Protein 7E4N (pdb70)

B-factor: mean 39.1, std 12.49, range [16.95, 118.14]

Secondary structure (DSSP, 8-state):
-TTS-S--HHHHHHHHHHHHHHHHHHHHHHHHHHHHHHH-GGGS-TTT-SHHHHHHHHHHHHHHSTTS-TTTTHHHHHHHHHHHHHHHIIIII--SHHHHHHHHHHHHHHHTTPPPPTT-HHHHHHHHHHHHHHHH-SSS--HHHHHHHHHHHHHHHHHHHHHHTSSSPPPHHHHHHTGGGG-HHHHHHHHHHHH--HHHHHTHHHHHHHHHHHHHHHHHHHHHHHHHHHHHHT---GGGTS-HHHHHHHHHHHHHHHHHHHHHHTTT-HHHHHHHHHHHHHHHHHHH--

Sequence (290 aa):
NAMVPTHHAGNGFAVASEQGRICALAARGQRDLRQCVRAYPSLFPNPPVDDTMLSALALSTAFIAPWCSAEQLRVANRASLWVTAEDWQVDRVATSDDAVRSIVSACQAVADGAAPDVDCALGQLLAEIRDELATGAGFTEWQPVWREEVRRMLTADIREWEWRHSARPPSFAEYLDNADNYGASFVNVSHWIVTGDAQTRSHLPELIAASREVQRILRLSNDLASYERDIRSGDLNALLLVDREEVSRQLRDRIRACQDHLHALEVTCPREALYLAREAGFTTGFYHGA

Nearest PDB structures (foldseek):
  7e4n-assembly1_A-2  TM=1.003E+00  e=3.505E-39  Salinispora
  7e4m-assembly1_A-2  TM=8.838E-01  e=1.960E-11  Streptomyces sp.
  8b4m-assembly1_B  TM=7.920E-01  e=2.513E-05  Streptomyces clavuligerus
  1hm4-assembly2_B  TM=8.038E-01  e=2.240E-04  Streptomyces exfoliatus
  6thu-assembly1_B  TM=7.160E-01  e=5.101E-03  Streptomyces sp. CWA1

Solvent-accessible surface area: 14341 Å² total; per-residue (Å²): 168,111,188,90,84,121,162,110,90,58,104,36,160,58,68,57,63,74,91,41,107,4,61,50,2,4,64,124,2,14,138,10,0,103,70,6,26,161,65,24,89,83,6,10,37,112,130,44,18,63,74,101,51,6,38,32,28,1,54,21,12,1,30,12,0,11,99,8,49,4,117,91,2,62,8,2,2,14,0,15,0,0,10,55,1,0,51,59,34,4,69,154,80,11,122,44,67,115,36,2,102,73,34,23,71,31,1,39,43,4,1,74,43,47,86,34,99,128,137,36,24,8,1,55,0,0,8,70,1,31,72,58,0,58,126,32,32,38,14,90,112,12,59,84,35,0,77,60,3,0,105,70,2,1,35,5,8,19,128,18,38,67,51,67,118,56,109,196,93,10,58,24,65,92,6,4,111,10,4,13,11,45,2,8,1,2,17,0,0,0,6,4,0,31,32,7,57,59,133,3,76,84,55,5,101,77,0,15,53,0,0,56,34,0,3,67,0,4,21,0,6,33,2,34,55,12,64,119,146,21,89,165,68,58,30,20,0,0,23,94,38,40,90,118,117,49,0,35,89,31,26,128,68,70,55,150,54,1,76,105,52,5,130,63,3,74,126,75,2,85,90,8,2,83,11,0,24,79,8,9,42,54,14,22,46,115,67,141,63,129

Structure (mmCIF, N/CA/C/O backbone):
data_7E4N
#
_entry.id   7E4N
#
_cell.length_a   89.017
_cell.length_b   89.017
_cell.length_c   68.674
_cell.angle_alpha   90.000
_cell.angle_beta   90.000
_cell.angle_gamma   90.000
#
_symmetry.space_group_name_H-M   'P 42 21 2'
#
loop_
_entity.id
_entity.type
_entity.pdbx_description
1 polymer Sat1646
2 non-polymer 'MAGNESIUM ION'
3 water water
#
loop_
_atom_site.group_PDB
_atom_site.id
_atom_site.type_symbol
_atom_site.label_atom_id
_atom_site.label_alt_id
_atom_site.label_comp_id
_atom_site.label_asym_id
_atom_site.label_entity_id
_atom_site.label_seq_id
_atom_site.pdbx_PDB_ins_code
_atom_site.Cartn_x
_atom_site.Cartn_y
_atom_site.Cartn_z
_atom_site.occupancy
_atom_site.B_iso_or_equiv
_atom_site.auth_seq_id
_atom_site.auth_comp_id
_atom_site.auth_asym_id
_atom_site.auth_atom_id
_atom_site.pdbx_PDB_model_num
ATOM 1 N N . ASN A 1 2 ? 15.053 -35.012 20.541 1.00 59.95 2 ASN A N 1
ATOM 2 C CA . ASN A 1 2 ? 15.038 -36.034 19.563 1.00 58.61 2 ASN A CA 1
ATOM 3 C C . ASN A 1 2 ? 14.750 -37.439 20.078 1.00 61.98 2 ASN A C 1
ATOM 4 O O . ASN A 1 2 ? 14.283 -38.247 19.316 1.00 64.31 2 ASN A O 1
ATOM 9 N N . ALA A 1 3 ? 14.949 -37.734 21.360 1.00 54.48 3 ALA A N 1
ATOM 10 C CA . ALA A 1 3 ? 14.648 -39.081 21.857 1.00 51.00 3 ALA A CA 1
ATOM 11 C C . ALA A 1 3 ? 13.145 -39.447 21.924 1.00 53.08 3 ALA A C 1
ATOM 12 O O . ALA A 1 3 ? 12.791 -40.600 21.996 1.00 51.25 3 ALA A O 1
ATOM 14 N N . MET A 1 4 ? 12.267 -38.452 21.871 1.00 48.92 4 MET A N 1
ATOM 15 C CA . MET A 1 4 ? 10.829 -38.649 21.848 1.00 52.81 4 MET A CA 1
ATOM 16 C C . MET A 1 4 ? 10.397 -39.093 20.431 1.00 54.40 4 MET A C 1
ATOM 17 O O . MET A 1 4 ? 9.353 -39.679 20.265 1.00 47.06 4 MET A O 1
ATOM 22 N N . VAL A 1 5 ? 11.213 -38.788 19.430 1.00 51.06 5 VAL A N 1
ATOM 23 C CA . VAL A 1 5 ? 11.008 -39.203 18.061 1.00 55.40 5 VAL A CA 1
ATOM 24 C C . VAL A 1 5 ? 11.458 -40.636 18.012 1.00 57.36 5 VAL A C 1
ATOM 25 O O . VAL A 1 5 ? 12.591 -40.903 18.309 1.00 55.75 5 VAL A O 1
ATOM 29 N N . PRO A 1 6 ? 10.594 -41.559 17.569 1.00 54.51 6 PRO A N 1
ATOM 30 C CA . PRO A 1 6 ? 10.902 -42.996 17.532 1.00 51.51 6 PRO A CA 1
ATOM 31 C C . PRO A 1 6 ? 12.176 -43.323 16.762 1.00 52.22 6 PRO A C 1
ATOM 32 O O . PRO A 1 6 ? 12.529 -42.668 15.776 1.00 50.29 6 PRO A O 1
ATOM 36 N N . THR A 1 7 ? 12.867 -44.359 17.238 1.00 51.70 7 THR A N 1
ATOM 37 C CA . THR A 1 7 ? 14.057 -44.851 16.560 1.00 50.54 7 THR A CA 1
ATOM 38 C C . THR A 1 7 ? 13.699 -45.809 15.427 1.00 49.41 7 THR A C 1
ATOM 39 O O . THR A 1 7 ? 14.446 -45.919 14.448 1.00 47.19 7 THR A O 1
ATOM 43 N N . HIS A 1 8 ? 12.561 -46.488 15.524 1.00 42.83 8 HIS A N 1
ATOM 44 C CA . HIS A 1 8 ? 12.227 -47.578 14.617 1.00 43.27 8 HIS A CA 1
ATOM 45 C C . HIS A 1 8 ? 11.065 -47.188 13.721 1.00 42.28 8 HIS A C 1
ATOM 46 O O . HIS A 1 8 ? 10.007 -46.780 14.208 1.00 41.06 8 HIS A O 1
ATOM 53 N N . HIS A 1 9 ? 11.273 -47.333 12.411 1.00 38.61 9 HIS A N 1
ATOM 54 C CA . HIS A 1 9 ? 10.306 -46.936 11.405 1.00 38.40 9 HIS A CA 1
ATOM 55 C C . HIS A 1 9 ? 10.093 -47.977 10.321 1.00 36.29 9 HIS A C 1
ATOM 56 O O . HIS A 1 9 ? 9.110 -47.869 9.578 1.00 31.01 9 HIS A O 1
ATOM 63 N N . ALA A 1 10 ? 10.975 -48.978 10.215 1.00 32.05 10 ALA A N 1
ATOM 64 C CA . ALA A 1 10 ? 10.877 -49.982 9.160 1.00 35.78 10 ALA A CA 1
ATOM 65 C C . ALA A 1 10 ? 9.585 -50.788 9.257 1.00 34.63 10 ALA A C 1
ATOM 66 O O . ALA A 1 10 ? 8.986 -51.137 8.229 1.00 31.11 10 ALA A O 1
ATOM 68 N N . GLY A 1 11 ? 9.161 -51.124 10.480 1.00 32.56 11 GLY A N 1
ATOM 69 C CA . GLY A 1 11 ? 7.949 -51.914 10.643 1.00 35.19 11 GLY A CA 1
ATOM 70 C C . GLY A 1 11 ? 6.710 -51.189 10.150 1.00 33.91 11 GLY A C 1
ATOM 71 O O . GLY A 1 11 ? 5.915 -51.732 9.377 1.00 34.12 11 GLY A O 1
ATOM 72 N N . ASN A 1 12 ? 6.520 -49.952 10.596 1.00 35.75 12 ASN A N 1
ATOM 73 C CA . ASN A 1 12 ? 5.422 -49.177 10.039 1.00 37.62 12 ASN A CA 1
ATOM 74 C C . ASN A 1 12 ? 5.665 -48.862 8.564 1.00 34.70 12 ASN A C 1
ATOM 75 O O . ASN A 1 12 ? 4.716 -48.804 7.778 1.00 31.90 12 ASN A O 1
ATOM 80 N N . GLY A 1 13 ? 6.923 -48.684 8.170 1.00 35.05 13 GLY A N 1
ATOM 81 C CA . GLY A 1 13 ? 7.260 -48.449 6.783 1.00 30.36 13 GLY A CA 1
ATOM 82 C C . GLY A 1 13 ? 6.741 -49.551 5.892 1.00 28.87 13 GLY A C 1
ATOM 83 O O . GLY A 1 13 ? 6.095 -49.265 4.888 1.00 27.23 13 GLY A O 1
ATOM 84 N N . PHE A 1 14 ? 7.005 -50.811 6.266 1.00 32.57 14 PHE A N 1
ATOM 85 C CA . PHE A 1 14 ? 6.507 -51.957 5.501 1.00 31.38 14 PHE A CA 1
ATOM 86 C C . PHE A 1 14 ? 4.989 -51.920 5.361 1.00 30.49 14 PHE A C 1
ATOM 87 O O . PHE A 1 14 ? 4.447 -52.171 4.277 1.00 25.99 14 PHE A O 1
ATOM 95 N N . ALA A 1 15 ? 4.292 -51.643 6.466 1.00 28.90 15 ALA A N 1
ATOM 96 C CA . ALA A 1 15 ? 2.838 -51.786 6.491 1.00 32.28 15 ALA A CA 1
ATOM 97 C C . ALA A 1 15 ? 2.169 -50.727 5.637 1.00 26.26 15 ALA A C 1
ATOM 98 O O . ALA A 1 15 ? 1.222 -51.017 4.888 1.00 27.15 15 ALA A O 1
ATOM 100 N N . VAL A 1 16 ? 2.661 -49.493 5.731 1.00 26.04 16 VAL A N 1
ATOM 101 C CA . VAL A 1 16 ? 2.133 -48.405 4.928 1.00 28.89 16 VAL A CA 1
ATOM 102 C C . VAL A 1 16 ? 2.447 -48.643 3.455 1.00 28.75 16 VAL A C 1
ATOM 103 O O . VAL A 1 16 ? 1.607 -48.415 2.569 1.00 28.70 16 VAL A O 1
ATOM 107 N N . ALA A 1 17 ? 3.668 -49.092 3.163 1.00 23.59 17 ALA A N 1
ATOM 108 C CA . ALA A 1 17 ? 4.019 -49.283 1.764 1.00 22.63 17 ALA A CA 1
ATOM 109 C C . ALA A 1 17 ? 3.208 -50.408 1.158 1.00 25.87 17 ALA A C 1
ATOM 110 O O . ALA A 1 17 ? 2.855 -50.343 -0.022 1.00 26.43 17 ALA A O 1
ATOM 112 N N . SER A 1 18 ? 2.884 -51.430 1.958 1.00 29.07 18 SER A N 1
ATOM 113 C CA . SER A 1 18 ? 2.086 -52.550 1.466 1.00 26.80 18 SER A CA 1
ATOM 114 C C . SER A 1 18 ? 0.678 -52.104 1.102 1.00 26.99 18 SER A C 1
ATOM 115 O O . SER A 1 18 ? 0.128 -52.532 0.080 1.00 24.97 18 SER A O 1
ATOM 118 N N . GLU A 1 19 ? 0.081 -51.228 1.909 1.00 26.41 19 GLU A N 1
ATOM 119 C CA . GLU A 1 19 ? -1.234 -50.714 1.535 1.00 27.02 19 GLU A CA 1
ATOM 120 C C . GLU A 1 19 ? -1.140 -49.804 0.317 1.00 28.04 19 GLU A C 1
ATOM 121 O O . GLU A 1 19 ? -2.013 -49.843 -0.562 1.00 25.02 19 GLU A O 1
ATOM 127 N N . GLN A 1 20 ? -0.085 -48.991 0.228 1.00 25.03 20 GLN A N 1
ATOM 128 C CA . GLN A 1 20 ? 0.069 -48.151 -0.954 1.00 24.63 20 GLN A CA 1
ATOM 129 C C . GLN A 1 20 ? 0.211 -49.013 -2.207 1.00 23.93 20 GLN A C 1
ATOM 130 O O . GLN A 1 20 ? -0.326 -48.682 -3.271 1.00 24.34 20 GLN A O 1
ATOM 136 N N . GLY A 1 21 ? 0.900 -50.148 -2.087 1.00 24.37 21 GLY A N 1
ATOM 137 C CA . GLY A 1 21 ? 1.057 -51.033 -3.229 1.00 24.85 21 GLY A CA 1
ATOM 138 C C . GLY A 1 21 ? -0.237 -51.716 -3.609 1.00 21.47 21 GLY A C 1
ATOM 139 O O . GLY A 1 21 ? -0.533 -51.878 -4.789 1.00 24.93 21 GLY A O 1
ATOM 140 N N . ARG A 1 22 ? -1.012 -52.152 -2.619 1.00 22.44 22 ARG A N 1
ATOM 141 C CA . ARG A 1 22 ? -2.313 -52.733 -2.935 1.00 23.50 22 ARG A CA 1
ATOM 142 C C . ARG A 1 22 ? -3.220 -51.716 -3.625 1.00 26.17 22 ARG A C 1
ATOM 143 O O . ARG A 1 22 ? -3.945 -52.060 -4.562 1.00 25.13 22 ARG A O 1
ATOM 151 N N . ILE A 1 23 ? -3.176 -50.449 -3.195 1.00 24.42 23 ILE A N 1
ATOM 152 C CA . ILE A 1 23 ? -4.049 -49.449 -3.815 1.00 25.63 23 ILE A CA 1
ATOM 153 C C . ILE A 1 23 ? -3.593 -49.131 -5.240 1.00 25.09 23 ILE A C 1
ATOM 154 O O . ILE A 1 23 ? -4.424 -48.848 -6.124 1.00 24.07 23 ILE A O 1
ATOM 159 N N . CYS A 1 24 ? -2.281 -49.155 -5.492 1.00 23.81 24 CYS A N 1
ATOM 160 C CA . CYS A 1 24 ? -1.809 -48.921 -6.852 1.00 25.03 24 CYS A CA 1
ATOM 161 C C . CYS A 1 24 ? -2.295 -50.015 -7.806 1.00 24.90 24 CYS A C 1
ATOM 162 O O . CYS A 1 24 ? -2.674 -49.726 -8.949 1.00 28.53 24 CYS A O 1
ATOM 165 N N . ALA A 1 25 ? -2.297 -51.278 -7.360 1.00 28.03 25 ALA A N 1
ATOM 166 C CA . ALA A 1 25 ? -2.901 -52.350 -8.157 1.00 28.03 25 ALA A CA 1
ATOM 167 C C . ALA A 1 25 ? -4.414 -52.154 -8.309 1.00 28.58 25 ALA A C 1
ATOM 168 O O . ALA A 1 25 ? -4.974 -52.382 -9.390 1.00 25.19 25 ALA A O 1
ATOM 170 N N . LEU A 1 26 ? -5.098 -51.751 -7.234 1.00 28.62 26 LEU A N 1
ATOM 171 C CA . LEU A 1 26 ? -6.515 -51.401 -7.347 1.00 27.62 26 LEU A CA 1
ATOM 172 C C . LEU A 1 26 ? -6.739 -50.333 -8.417 1.00 27.46 26 LEU A C 1
ATOM 173 O O . LEU A 1 26 ? -7.658 -50.444 -9.243 1.00 27.51 26 LEU A O 1
ATOM 178 N N . ALA A 1 27 ? -5.899 -49.293 -8.426 1.00 24.52 27 ALA A N 1
ATOM 179 C CA . ALA A 1 27 ? -6.055 -48.216 -9.401 1.00 30.24 27 ALA A CA 1
ATOM 180 C C . ALA A 1 27 ? -5.878 -48.730 -10.824 1.00 32.02 27 ALA A C 1
ATOM 181 O O . ALA A 1 27 ? -6.633 -48.347 -11.733 1.00 30.84 27 ALA A O 1
ATOM 183 N N . ALA A 1 28 ? -4.881 -49.607 -11.030 1.00 31.14 28 ALA A N 1
ATOM 184 C CA . ALA A 1 28 ? -4.655 -50.212 -12.340 1.00 33.14 28 ALA A CA 1
ATOM 185 C C . ALA A 1 28 ? -5.878 -50.990 -12.812 1.00 31.98 28 ALA A C 1
ATOM 186 O O . ALA A 1 28 ? -6.215 -50.961 -14.001 1.00 34.58 28 ALA A O 1
ATOM 188 N N . ARG A 1 29 ? -6.565 -51.681 -11.895 1.00 28.48 29 ARG A N 1
ATOM 189 C CA . ARG A 1 29 ? -7.801 -52.371 -12.261 1.00 32.05 29 ARG A CA 1
ATOM 190 C C . ARG A 1 29 ? -8.904 -51.385 -12.624 1.00 36.57 29 ARG A C 1
ATOM 191 O O . ARG A 1 29 ? -9.719 -51.657 -13.517 1.00 34.18 29 ARG A O 1
ATOM 199 N N . GLY A 1 30 ? -8.967 -50.250 -11.926 1.00 33.05 30 GLY A N 1
ATOM 200 C CA . GLY A 1 30 ? -9.966 -49.250 -12.257 1.00 33.84 30 GLY A CA 1
ATOM 201 C C . GLY A 1 30 ? -9.712 -48.595 -13.593 1.00 38.56 30 GLY A C 1
ATOM 202 O O . GLY A 1 30 ? -10.657 -48.203 -14.286 1.00 37.14 30 GLY A O 1
ATOM 203 N N . GLN A 1 31 ? -8.443 -48.493 -13.993 1.00 38.09 31 GLN A N 1
ATOM 204 C CA . GLN A 1 31 ? -8.128 -47.841 -15.258 1.00 42.43 31 GLN A CA 1
ATOM 205 C C . GLN A 1 31 ? -8.787 -48.541 -16.436 1.00 40.47 31 GLN A C 1
ATOM 206 O O . GLN A 1 31 ? -9.056 -47.897 -17.455 1.00 43.55 31 GLN A O 1
ATOM 212 N N . ARG A 1 32 ? -9.094 -49.831 -16.295 1.00 39.52 32 ARG A N 1
ATOM 213 C CA . ARG A 1 32 ? -9.696 -50.594 -17.382 1.00 42.23 32 ARG A CA 1
ATOM 214 C C . ARG A 1 32 ? -11.087 -50.069 -17.744 1.00 43.94 32 ARG A C 1
ATOM 215 O O . ARG A 1 32 ? -11.424 -49.961 -18.927 1.00 41.73 32 ARG A O 1
ATOM 223 N N . ASP A 1 33 ? -11.903 -49.695 -16.753 1.00 42.48 33 ASP A N 1
ATOM 224 C CA . ASP A 1 33 ? -13.208 -49.131 -17.094 1.00 43.68 33 ASP A CA 1
ATOM 225 C C . ASP A 1 33 ? -13.090 -47.735 -17.687 1.00 39.56 33 ASP A C 1
ATOM 226 O O . ASP A 1 33 ? -13.909 -47.360 -18.530 1.00 36.63 33 ASP A O 1
ATOM 231 N N . LEU A 1 34 ? -12.107 -46.947 -17.241 1.00 35.88 34 LEU A N 1
ATOM 232 C CA . LEU A 1 34 ? -11.868 -45.647 -17.853 1.00 37.02 34 LEU A CA 1
ATOM 233 C C . LEU A 1 34 ? -11.571 -45.791 -19.339 1.00 38.99 34 LEU A C 1
ATOM 234 O O . LEU A 1 34 ? -12.078 -45.019 -20.157 1.00 30.44 34 LEU A O 1
ATOM 239 N N . ARG A 1 35 ? -10.718 -46.757 -19.699 1.00 36.38 35 ARG A N 1
ATOM 240 C CA . ARG A 1 35 ? -10.432 -46.995 -21.108 1.00 40.45 35 ARG A CA 1
ATOM 241 C C . ARG A 1 35 ? -11.700 -47.372 -21.860 1.00 37.71 35 ARG A C 1
ATOM 242 O O . ARG A 1 35 ? -11.968 -46.843 -22.942 1.00 39.41 35 ARG A O 1
ATOM 250 N N . GLN A 1 36 ? -12.505 -48.277 -21.289 1.00 39.89 36 GLN A N 1
ATOM 251 C CA . GLN A 1 36 ? -13.758 -48.683 -21.928 1.00 42.56 36 GLN A CA 1
ATOM 252 C C . GLN A 1 36 ? -14.624 -47.480 -22.244 1.00 42.96 36 GLN A C 1
ATOM 253 O O . GLN A 1 36 ? -15.284 -47.422 -23.288 1.00 38.43 36 GLN A O 1
ATOM 259 N N . CYS A 1 37 ? -14.616 -46.501 -21.349 1.00 38.75 37 CYS A N 1
ATOM 260 C CA . CYS A 1 37 ? -15.488 -45.351 -21.470 1.00 39.11 37 CYS A CA 1
ATOM 261 C C . CYS A 1 37 ? -14.971 -44.371 -22.526 1.00 40.19 37 CYS A C 1
ATOM 262 O O . CYS A 1 37 ? -15.726 -43.934 -23.403 1.00 39.22 37 CYS A O 1
ATOM 265 N N . VAL A 1 38 ? -13.675 -44.040 -22.481 1.00 40.12 38 VAL A N 1
ATOM 266 C CA . VAL A 1 38 ? -13.071 -43.195 -23.512 1.00 39.33 38 VAL A CA 1
ATOM 267 C C . VAL A 1 38 ? -13.317 -43.794 -24.894 1.00 43.11 38 VAL A C 1
ATOM 268 O O . VAL A 1 38 ? -13.529 -43.079 -25.882 1.00 40.88 38 VAL A O 1
ATOM 272 N N . ARG A 1 39 ? -13.377 -45.116 -24.966 1.00 43.37 39 ARG A N 1
ATOM 273 C CA . ARG A 1 39 ? -13.496 -45.807 -26.238 1.00 48.69 39 ARG A CA 1
ATOM 274 C C . ARG A 1 39 ? -14.889 -45.665 -26.827 1.00 46.87 39 ARG A C 1
ATOM 275 O O . ARG A 1 39 ? -15.043 -45.398 -28.027 1.00 44.74 39 ARG A O 1
ATOM 283 N N . ALA A 1 40 ? -15.916 -45.919 -26.003 1.00 42.38 40 ALA A N 1
ATOM 284 C CA . ALA A 1 40 ? -17.291 -45.799 -26.461 1.00 40.81 40 ALA A CA 1
ATOM 285 C C . ALA A 1 40 ? -17.629 -44.385 -26.909 1.00 41.03 40 ALA A C 1
ATOM 286 O O . ALA A 1 40 ? -18.574 -44.209 -27.687 1.00 38.81 40 ALA A O 1
ATOM 288 N N . TYR A 1 41 ? -16.876 -43.372 -26.461 1.00 33.69 41 TYR A N 1
ATOM 289 C CA . TYR A 1 41 ? -17.179 -41.976 -26.778 1.00 36.61 41 TYR A CA 1
ATOM 290 C C . TYR A 1 41 ? -15.909 -41.212 -27.094 1.00 33.34 41 TYR A C 1
ATOM 291 O O . TYR A 1 41 ? -15.632 -40.162 -26.514 1.00 33.16 41 TYR A O 1
ATOM 300 N N . PRO A 1 42 ? -15.122 -41.681 -28.075 1.00 38.01 42 PRO A N 1
ATOM 301 C CA . PRO A 1 42 ? -13.845 -41.011 -28.351 1.00 35.88 42 PRO A CA 1
ATOM 302 C C . PRO A 1 42 ? -14.013 -39.566 -28.764 1.00 31.09 42 PRO A C 1
ATOM 303 O O . PRO A 1 42 ? -13.068 -38.782 -28.629 1.00 32.79 42 PRO A O 1
ATOM 307 N N . SER A 1 43 ? -15.198 -39.171 -29.241 1.00 36.91 43 SER A N 1
ATOM 308 C CA . SER A 1 43 ? -15.395 -37.774 -29.611 1.00 37.32 43 SER A CA 1
ATOM 309 C C . SER A 1 43 ? -15.338 -36.844 -28.407 1.00 40.54 43 SER A C 1
ATOM 310 O O . SER A 1 43 ? -15.087 -35.644 -28.569 1.00 39.84 43 SER A O 1
ATOM 313 N N . LEU A 1 44 ? -15.589 -37.363 -27.209 1.00 38.15 44 LEU A N 1
ATOM 314 C CA . LEU A 1 44 ? -15.512 -36.545 -26.008 1.00 35.11 44 LEU A CA 1
ATOM 315 C C . LEU A 1 44 ? -14.104 -36.453 -25.442 1.00 36.57 44 LEU A C 1
ATOM 316 O O . LEU A 1 44 ? -13.825 -35.550 -24.648 1.00 36.75 44 LEU A O 1
ATOM 321 N N . PHE A 1 45 ? -13.210 -37.353 -25.836 1.00 33.02 45 PHE A N 1
ATOM 322 C CA . PHE A 1 45 ? -11.930 -37.538 -25.151 1.00 33.85 45 PHE A CA 1
ATOM 323 C C . PHE A 1 45 ? -10.794 -37.459 -26.153 1.00 36.02 45 PHE A C 1
ATOM 324 O O . PHE A 1 45 ? -10.165 -38.476 -26.484 1.00 37.89 45 PHE A O 1
ATOM 332 N N . PRO A 1 46 ? -10.474 -36.265 -26.644 1.00 35.00 46 PRO A N 1
ATOM 333 C CA . PRO A 1 46 ? -9.347 -36.120 -27.563 1.00 41.73 46 PRO A CA 1
ATOM 334 C C . PRO A 1 46 ? -8.045 -36.503 -26.869 1.00 46.95 46 PRO A C 1
ATOM 335 O O . PRO A 1 46 ? -7.950 -36.506 -25.643 1.00 46.31 46 PRO A O 1
ATOM 339 N N . ASN A 1 47 ? -7.082 -36.885 -27.707 1.00 46.78 47 ASN A N 1
ATOM 340 C CA . ASN A 1 47 ? -5.765 -37.355 -27.292 1.00 52.49 47 ASN A CA 1
ATOM 341 C C . ASN A 1 47 ? -4.835 -36.296 -26.721 1.00 54.78 47 ASN A C 1
ATOM 342 O O . ASN A 1 47 ? -4.128 -36.580 -25.752 1.00 56.73 47 ASN A O 1
ATOM 347 N N . PRO A 1 48 ? -4.788 -35.103 -27.349 1.00 54.45 48 PRO A N 1
ATOM 348 C CA . PRO A 1 48 ? -3.932 -34.038 -26.837 1.00 57.04 48 PRO A CA 1
ATOM 349 C C . PRO A 1 48 ? -4.157 -33.783 -25.353 1.00 55.43 48 PRO A C 1
ATOM 350 O O . PRO A 1 48 ? -3.221 -33.340 -24.675 1.00 58.15 48 PRO A O 1
ATOM 354 N N . PRO A 1 49 ? -5.388 -34.019 -24.797 1.00 55.38 49 PRO A N 1
ATOM 355 C CA . PRO A 1 49 ? -5.504 -34.029 -23.322 1.00 51.40 49 PRO A CA 1
ATOM 356 C C . PRO A 1 49 ? -5.604 -35.411 -22.679 1.00 52.09 49 PRO A C 1
ATOM 357 O O . PRO A 1 49 ? -4.906 -35.695 -21.699 1.00 51.24 49 PRO A O 1
ATOM 361 N N . VAL A 1 50 ? -6.462 -36.278 -23.215 1.00 48.87 50 VAL A N 1
ATOM 362 C CA . VAL A 1 50 ? -6.817 -37.533 -22.563 1.00 45.35 50 VAL A CA 1
ATOM 363 C C . VAL A 1 50 ? -5.897 -38.621 -23.103 1.00 47.21 50 VAL A C 1
ATOM 364 O O . VAL A 1 50 ? -6.132 -39.174 -24.175 1.00 49.18 50 VAL A O 1
ATOM 368 N N . ASP A 1 51 ? -4.843 -38.925 -22.357 1.00 48.87 51 ASP A N 1
ATOM 369 C CA . ASP A 1 51 ? -3.981 -40.073 -22.619 1.00 53.39 51 ASP A CA 1
ATOM 370 C C . ASP A 1 51 ? -3.975 -40.984 -21.389 1.00 54.95 51 ASP A C 1
ATOM 371 O O . ASP A 1 51 ? -4.591 -40.679 -20.360 1.00 48.50 51 ASP A O 1
ATOM 376 N N . ASP A 1 52 ? -3.274 -42.118 -21.485 1.00 52.47 52 ASP A N 1
ATOM 377 C CA . ASP A 1 52 ? -3.259 -43.018 -20.335 1.00 55.48 52 ASP A CA 1
ATOM 378 C C . ASP A 1 52 ? -2.571 -42.400 -19.123 1.00 49.80 52 ASP A C 1
ATOM 379 O O . ASP A 1 52 ? -2.841 -42.826 -17.997 1.00 51.31 52 ASP A O 1
ATOM 384 N N . THR A 1 53 ? -1.703 -41.412 -19.321 1.00 45.66 53 THR A N 1
ATOM 385 C CA . THR A 1 53 ? -1.189 -40.649 -18.192 1.00 45.90 53 THR A CA 1
ATOM 386 C C . THR A 1 53 ? -2.330 -40.004 -17.413 1.00 49.11 53 THR A C 1
ATOM 387 O O . THR A 1 53 ? -2.425 -40.145 -16.187 1.00 44.63 53 THR A O 1
ATOM 391 N N . MET A 1 54 ? -3.217 -39.299 -18.116 1.00 44.94 54 MET A N 1
ATOM 392 C CA . MET A 1 54 ? -4.348 -38.664 -17.451 1.00 43.74 54 MET A CA 1
ATOM 393 C C . MET A 1 54 ? -5.270 -39.701 -16.829 1.00 40.45 54 MET A C 1
ATOM 394 O O . MET A 1 54 ? -5.710 -39.548 -15.683 1.00 35.77 54 MET A O 1
ATOM 399 N N . LEU A 1 55 ? -5.593 -40.755 -17.583 1.00 37.09 55 LEU A N 1
ATOM 400 C CA . LEU A 1 55 ? -6.421 -41.821 -17.041 1.00 36.73 55 LEU A CA 1
ATOM 401 C C . LEU A 1 55 ? -5.771 -42.457 -15.814 1.00 38.38 55 LEU A C 1
ATOM 402 O O . LEU A 1 55 ? -6.468 -42.838 -14.871 1.00 31.59 55 LEU A O 1
ATOM 407 N N . SER A 1 56 ? -4.440 -42.568 -15.799 1.00 41.14 56 SER A N 1
ATOM 408 C CA . SER A 1 56 ? -3.765 -43.158 -14.643 1.00 40.74 56 SER A CA 1
ATOM 409 C C . SER A 1 56 ? -3.926 -42.282 -13.411 1.00 34.44 56 SER A C 1
ATOM 410 O O . SER A 1 56 ? -4.237 -42.784 -12.319 1.00 32.52 56 SER A O 1
ATOM 413 N N . ALA A 1 57 ? -3.698 -40.975 -13.569 1.00 33.50 57 ALA A N 1
ATOM 414 C CA . ALA A 1 57 ? -3.878 -40.052 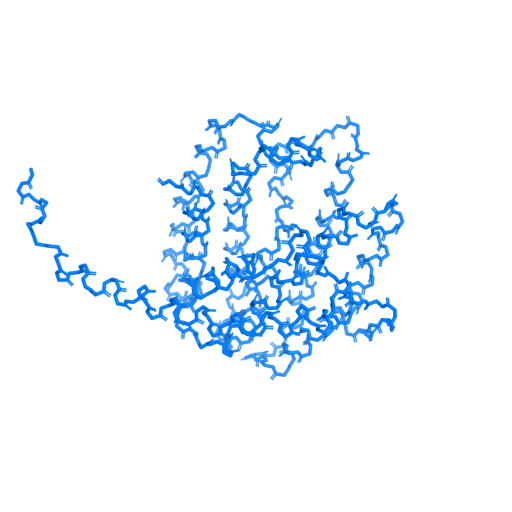-12.460 1.00 35.15 57 ALA A CA 1
ATOM 415 C C . ALA A 1 57 ? -5.304 -40.104 -11.932 1.00 34.61 57 ALA A C 1
ATOM 416 O O . ALA A 1 57 ? -5.527 -40.079 -10.715 1.00 27.87 57 ALA A O 1
ATOM 418 N N . LEU A 1 58 ? -6.285 -40.186 -12.834 1.00 33.70 58 LEU A N 1
ATOM 419 C CA . LEU A 1 58 ? -7.676 -40.261 -12.405 1.00 32.06 58 LEU A CA 1
ATOM 420 C C . LEU A 1 58 ? -7.935 -41.519 -11.591 1.00 31.79 58 LEU A C 1
ATOM 421 O O . LEU A 1 58 ? -8.503 -41.448 -10.494 1.00 26.55 58 LEU A O 1
ATOM 426 N N . ALA A 1 59 ? -7.507 -42.681 -12.108 1.00 25.36 59 ALA A N 1
ATOM 427 C CA . ALA A 1 59 ? -7.733 -43.942 -11.414 1.00 29.64 59 ALA A CA 1
ATOM 428 C C . ALA A 1 59 ? -6.983 -44.007 -10.084 1.00 26.37 59 ALA A C 1
ATOM 429 O O . ALA A 1 59 ? -7.463 -44.613 -9.121 1.00 26.83 59 ALA A O 1
ATOM 431 N N . LEU A 1 60 ? -5.792 -43.426 -10.019 1.00 28.22 60 LEU A N 1
ATOM 432 C CA . LEU A 1 60 ? -5.067 -43.404 -8.752 1.00 26.06 60 LEU A CA 1
ATOM 433 C C . LEU A 1 60 ? -5.818 -42.593 -7.699 1.00 23.15 60 LEU A C 1
ATOM 434 O O . LEU A 1 60 ? -5.863 -42.965 -6.513 1.00 26.30 60 LEU A O 1
ATOM 439 N N . SER A 1 61 ? -6.418 -41.485 -8.116 1.00 24.16 61 SER A N 1
ATOM 440 C CA . SER A 1 61 ? -7.139 -40.637 -7.175 1.00 25.91 61 SER A CA 1
ATOM 441 C C . SER A 1 61 ? -8.354 -41.353 -6.604 1.00 26.94 61 SER A C 1
ATOM 442 O O . SER A 1 61 ? -8.538 -41.386 -5.387 1.00 24.51 61 SER A O 1
ATOM 445 N N . THR A 1 62 ? -9.177 -41.979 -7.457 1.00 25.32 62 T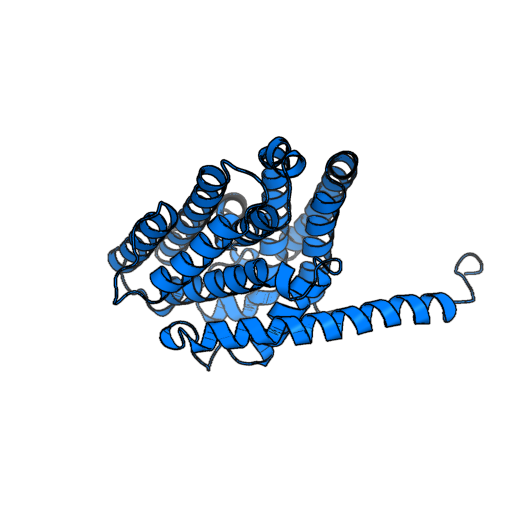HR A N 1
ATOM 446 C CA . THR A 1 62 ? -10.393 -42.599 -6.929 1.00 24.43 62 THR A CA 1
ATOM 447 C C . THR A 1 62 ? -10.069 -43.833 -6.093 1.00 26.44 62 THR A C 1
ATOM 448 O O . THR A 1 62 ? -10.751 -44.096 -5.093 1.00 21.25 62 THR A O 1
ATOM 452 N N . ALA A 1 63 ? -9.016 -44.574 -6.459 1.00 23.46 63 ALA A N 1
ATOM 453 C CA . ALA A 1 63 ? -8.612 -45.720 -5.651 1.00 24.28 63 ALA A CA 1
ATOM 454 C C . ALA A 1 63 ? -8.073 -45.284 -4.294 1.00 22.39 63 ALA A C 1
ATOM 455 O O . ALA A 1 63 ? -8.381 -45.913 -3.272 1.00 22.63 63 ALA A O 1
ATOM 457 N N . PHE A 1 64 ? -7.247 -44.230 -4.264 1.00 23.60 64 PHE A N 1
ATOM 458 C CA . PHE A 1 64 ? -6.684 -43.766 -3.008 1.00 26.08 64 PHE A CA 1
ATOM 459 C C . PHE A 1 64 ? -7.697 -43.002 -2.183 1.00 25.16 64 PHE A C 1
ATOM 460 O O . PHE A 1 64 ? -7.514 -42.885 -0.967 1.00 27.54 64 PHE A O 1
ATOM 468 N N . ILE A 1 65 ? -8.743 -42.462 -2.813 1.00 20.17 65 ILE A N 1
ATOM 469 C CA . ILE A 1 65 ? -9.781 -41.800 -2.028 1.00 24.37 65 ILE A CA 1
ATOM 470 C C . ILE A 1 65 ? -10.682 -42.821 -1.336 1.00 23.70 65 ILE A C 1
ATOM 471 O O . ILE A 1 65 ? -11.077 -42.623 -0.184 1.00 25.78 65 ILE A O 1
ATOM 476 N N . ALA A 1 66 ? -11.028 -43.926 -2.006 1.00 24.84 66 ALA A N 1
ATOM 477 C CA . ALA A 1 66 ? -11.880 -44.967 -1.409 1.00 24.31 66 ALA A CA 1
ATOM 478 C C . ALA A 1 66 ? -11.239 -46.343 -1.595 1.00 24.14 66 ALA A C 1
ATOM 479 O O . ALA A 1 66 ? -11.735 -47.191 -2.343 1.00 25.75 66 ALA A O 1
ATOM 481 N N . PRO A 1 67 ? -10.164 -46.620 -0.855 1.00 23.39 67 PRO A N 1
ATOM 482 C CA . PRO A 1 67 ? -9.419 -47.881 -1.045 1.00 22.30 67 PRO A CA 1
ATOM 483 C C . PRO A 1 67 ? -10.134 -49.118 -0.541 1.00 27.76 67 PRO A C 1
ATOM 484 O O . PRO A 1 67 ? -9.686 -50.231 -0.857 1.00 28.71 67 PRO A O 1
ATOM 488 N N . TRP A 1 68 ? -11.233 -48.967 0.207 1.00 26.36 68 TRP A N 1
ATOM 489 C CA . TRP A 1 68 ? -12.045 -50.101 0.615 1.00 24.37 68 TRP A CA 1
ATOM 490 C C . TRP A 1 68 ? -12.973 -50.597 -0.487 1.00 26.28 68 TRP A C 1
ATOM 491 O O . TRP A 1 68 ? -13.634 -51.622 -0.293 1.00 28.89 68 TRP A O 1
ATOM 502 N N . CYS A 1 69 ? -13.044 -49.908 -1.624 1.00 26.85 69 CYS A N 1
ATOM 503 C CA . CYS A 1 69 ? -13.882 -50.323 -2.738 1.00 25.70 69 CYS A CA 1
ATOM 504 C C . CYS A 1 69 ? -13.106 -51.223 -3.695 1.00 32.26 69 CYS A C 1
ATOM 505 O O . CYS A 1 69 ? -11.895 -51.070 -3.884 1.00 28.82 69 CYS A O 1
ATOM 508 N N . SER A 1 70 ? -13.825 -52.159 -4.308 1.00 30.12 70 SER A N 1
ATOM 509 C CA . SER A 1 70 ? -13.284 -52.852 -5.462 1.00 33.41 70 SER A CA 1
ATOM 510 C C . SER A 1 70 ? -13.326 -51.939 -6.678 1.00 29.87 70 SER A C 1
ATOM 511 O O . SER A 1 70 ? -14.010 -50.905 -6.695 1.00 26.57 70 SER A O 1
ATOM 514 N N . ALA A 1 71 ? -12.592 -52.351 -7.719 1.00 32.53 71 ALA A N 1
ATOM 515 C CA . ALA A 1 71 ? -12.630 -51.623 -8.981 1.00 33.71 71 ALA A CA 1
ATOM 516 C C . 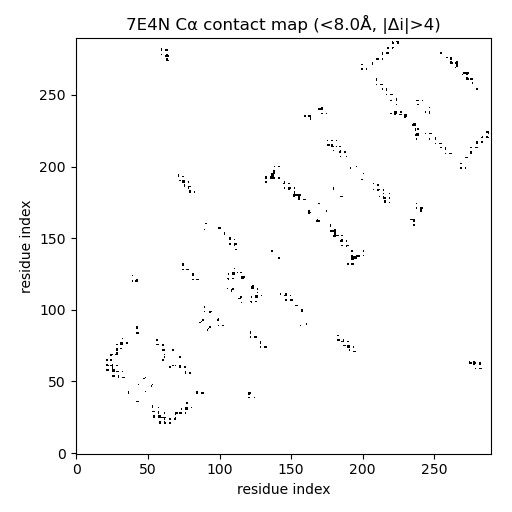ALA A 1 71 ? -14.055 -51.524 -9.506 1.00 32.06 71 ALA A C 1
ATOM 517 O O . ALA A 1 71 ? -14.460 -50.473 -10.017 1.00 33.62 71 ALA A O 1
ATOM 519 N N . GLU A 1 72 ? -14.843 -52.601 -9.354 1.00 33.43 72 GLU A N 1
ATOM 520 C CA . GLU A 1 72 ? -16.236 -52.566 -9.790 1.00 32.44 72 GLU A CA 1
ATOM 521 C C . GLU A 1 72 ? -17.041 -51.548 -8.990 1.00 30.07 72 GLU A C 1
ATOM 522 O O . GLU A 1 72 ? -17.889 -50.844 -9.549 1.00 29.98 72 GLU A O 1
ATOM 528 N N . GLN A 1 73 ? -16.791 -51.447 -7.686 1.00 29.37 73 GLN A N 1
ATOM 529 C CA . GLN A 1 73 ? -17.489 -50.429 -6.905 1.00 28.95 73 GLN A CA 1
ATOM 530 C C . GLN A 1 73 ? -17.054 -49.010 -7.259 1.00 31.15 73 GLN A C 1
ATOM 531 O O . GLN A 1 73 ? -17.819 -48.068 -7.032 1.00 32.45 73 GLN A O 1
ATOM 537 N N . LEU A 1 74 ? -15.855 -48.833 -7.806 1.00 26.19 74 LEU A N 1
ATOM 538 C CA . LEU A 1 74 ? -15.368 -47.524 -8.200 1.00 28.22 74 LEU A CA 1
ATOM 539 C C . LEU A 1 74 ? -15.770 -47.150 -9.617 1.00 28.73 74 LEU A C 1
ATOM 540 O O . LEU A 1 74 ? -15.448 -46.045 -10.055 1.00 27.17 74 LEU A O 1
ATOM 545 N N . ARG A 1 75 ? -16.444 -48.052 -10.335 1.00 29.68 75 ARG A N 1
ATOM 546 C CA . ARG A 1 75 ? -16.833 -47.786 -11.717 1.00 33.48 75 ARG A CA 1
ATOM 547 C C . ARG A 1 75 ? -17.529 -46.446 -11.847 1.00 26.95 75 ARG A C 1
ATOM 548 O O . ARG A 1 75 ? -17.162 -45.629 -12.690 1.00 32.46 75 ARG A O 1
ATOM 556 N N . VAL A 1 76 ? -18.528 -46.197 -10.998 1.00 29.27 76 VAL A N 1
ATOM 557 C CA . VAL A 1 76 ? -19.350 -44.991 -11.140 1.00 28.75 76 VAL A CA 1
ATOM 558 C C . VAL A 1 76 ? -18.518 -43.733 -10.893 1.00 29.76 76 VAL A C 1
ATOM 559 O O . VAL A 1 76 ? -18.468 -42.823 -11.731 1.00 26.26 76 VAL A O 1
ATOM 563 N N . ALA A 1 77 ? -17.845 -43.672 -9.737 1.00 26.11 77 ALA A N 1
ATOM 564 C CA . ALA A 1 77 ? -16.985 -42.536 -9.427 1.00 25.96 77 ALA A CA 1
ATOM 565 C C . ALA A 1 77 ? -16.024 -42.230 -10.568 1.00 28.36 77 ALA A C 1
ATOM 566 O O . ALA A 1 77 ? -15.806 -41.061 -10.906 1.00 27.85 77 ALA A O 1
ATOM 568 N N . ASN A 1 78 ? -15.442 -43.270 -11.177 1.00 26.89 78 ASN A N 1
ATOM 569 C CA . ASN A 1 78 ? -14.515 -43.050 -12.286 1.00 27.32 78 ASN A CA 1
ATOM 570 C C . ASN A 1 78 ? -15.239 -42.501 -13.523 1.00 23.76 78 ASN A C 1
ATOM 571 O O . ASN A 1 78 ? -14.772 -41.543 -14.144 1.00 24.23 78 ASN A O 1
ATOM 576 N N . ARG A 1 79 ? -16.381 -43.090 -13.906 1.00 26.92 79 ARG A N 1
ATOM 577 C CA . ARG A 1 79 ? -17.046 -42.617 -15.126 1.00 29.38 79 ARG A CA 1
ATOM 578 C C . ARG A 1 79 ? -17.669 -41.237 -14.930 1.00 29.00 79 ARG A C 1
ATOM 579 O O . ARG A 1 79 ? -17.654 -40.417 -15.854 1.00 23.53 79 ARG A O 1
ATOM 587 N N . ALA A 1 80 ? -18.226 -40.961 -13.740 1.00 24.03 80 ALA A N 1
ATOM 588 C CA . ALA A 1 80 ? -18.683 -39.604 -13.428 1.00 26.74 80 ALA A CA 1
ATOM 589 C C . ALA A 1 80 ? -17.539 -38.599 -13.485 1.00 27.60 80 ALA A C 1
ATOM 590 O O . ALA A 1 80 ? -17.706 -37.499 -14.020 1.00 26.08 80 ALA A O 1
ATOM 592 N N . SER A 1 81 ? -16.359 -38.953 -12.951 1.00 28.08 81 SER A N 1
ATOM 593 C CA . SER A 1 81 ? -15.216 -38.041 -13.056 1.00 26.31 81 SER A CA 1
ATOM 594 C C . SER A 1 81 ? -14.857 -37.771 -14.510 1.00 25.50 81 SER A C 1
ATOM 595 O O . SER A 1 81 ? -14.565 -36.627 -14.890 1.00 24.51 81 SER A O 1
ATOM 598 N N . LEU A 1 82 ? -14.797 -38.832 -15.318 1.00 31.39 82 LEU A N 1
ATOM 599 C CA . LEU A 1 82 ? -14.543 -38.670 -16.747 1.00 30.85 82 LEU A CA 1
ATOM 600 C C . LEU A 1 82 ? -15.604 -37.789 -17.385 1.00 31.83 82 LEU A C 1
ATOM 601 O O . LEU A 1 82 ? -15.292 -36.924 -18.209 1.00 31.93 82 LEU A O 1
ATOM 606 N N . TRP A 1 83 ? -16.870 -37.998 -17.014 1.00 30.30 83 TRP A N 1
ATOM 607 C CA . TRP A 1 83 ? -17.939 -37.217 -17.613 1.00 28.58 83 TRP A CA 1
ATOM 608 C C . TRP A 1 83 ? -17.759 -35.739 -17.317 1.00 31.86 83 TRP A C 1
ATOM 609 O O . TRP A 1 83 ? -18.007 -34.892 -18.183 1.00 31.16 83 TRP A O 1
ATOM 620 N N . VAL A 1 84 ? -17.299 -35.401 -16.108 1.00 29.29 84 VAL A N 1
ATOM 621 C CA . VAL A 1 84 ? -17.054 -33.995 -15.813 1.00 28.96 84 VAL A CA 1
ATOM 622 C C . VAL A 1 84 ? -15.987 -33.420 -16.739 1.00 30.79 84 VAL A C 1
ATOM 623 O O . VAL A 1 84 ? -16.121 -32.293 -17.230 1.00 31.83 84 VAL A O 1
ATOM 627 N N . THR A 1 85 ? -14.909 -34.175 -16.997 1.00 30.97 85 THR A N 1
ATOM 628 C CA . THR A 1 85 ? -13.883 -33.635 -17.883 1.00 31.54 85 THR A CA 1
ATOM 629 C C . THR A 1 85 ? -14.367 -33.589 -19.331 1.00 26.53 85 THR A C 1
ATOM 630 O O . THR A 1 85 ? -13.966 -32.698 -20.077 1.00 30.46 85 THR A O 1
ATOM 634 N N . ALA A 1 86 ? -15.251 -34.506 -19.742 1.00 30.07 86 ALA A N 1
ATOM 635 C CA . ALA A 1 86 ? -15.822 -34.405 -21.084 1.00 30.70 86 ALA A CA 1
ATOM 636 C C . ALA A 1 86 ? -16.714 -33.176 -21.193 1.00 33.55 86 ALA A C 1
ATOM 637 O O . ALA A 1 86 ? -16.655 -32.427 -22.176 1.00 34.62 86 ALA A O 1
ATOM 639 N N . GLU A 1 87 ? -17.520 -32.931 -20.161 1.00 31.83 87 GLU A N 1
ATOM 640 C CA . GLU A 1 87 ? -18.422 -31.785 -20.167 1.00 35.36 87 GLU A CA 1
ATOM 641 C C . GLU A 1 87 ? -17.652 -30.465 -20.118 1.00 34.70 87 GLU A C 1
ATOM 642 O O . GLU A 1 87 ? -18.002 -29.514 -20.828 1.00 39.69 87 GLU A O 1
ATOM 648 N N . ASP A 1 88 ? -16.600 -30.390 -19.296 1.00 29.86 88 ASP A N 1
ATOM 649 C CA . ASP A 1 88 ? -15.734 -29.212 -19.263 1.00 34.23 88 ASP A CA 1
ATOM 650 C C . ASP A 1 88 ? -15.204 -28.884 -20.649 1.00 39.42 88 ASP A C 1
ATOM 651 O O . ASP A 1 88 ? -15.203 -27.726 -21.073 1.00 37.94 88 ASP A O 1
ATOM 656 N N . TRP A 1 89 ? -14.712 -29.906 -21.349 1.00 39.57 89 TRP A N 1
ATOM 657 C CA . TRP A 1 89 ? -14.131 -29.717 -22.672 1.00 41.15 89 TRP A CA 1
ATOM 658 C C . TRP A 1 89 ? -15.175 -29.228 -23.669 1.00 43.20 89 TRP A C 1
ATOM 659 O O . TRP A 1 89 ? -14.922 -28.298 -24.440 1.00 46.80 89 TRP A O 1
ATOM 670 N N . GLN A 1 90 ? -16.356 -29.853 -23.682 1.00 44.09 90 GLN A N 1
ATOM 671 C CA . GLN A 1 90 ? -17.399 -29.400 -24.596 1.00 41.57 90 GLN A CA 1
ATOM 672 C C . GLN A 1 90 ? -17.784 -27.955 -24.331 1.00 49.91 90 GLN A C 1
ATOM 673 O O . GLN A 1 90 ? -18.205 -27.261 -25.258 1.00 48.52 90 GLN A O 1
ATOM 679 N N . VAL A 1 91 ? -17.630 -27.483 -23.096 1.00 49.89 91 VAL A N 1
ATOM 680 C CA . VAL A 1 91 ? -18.019 -26.118 -22.742 1.00 48.37 91 VAL A CA 1
ATOM 681 C C . VAL A 1 91 ? -16.872 -25.133 -22.952 1.00 49.28 91 VAL A C 1
ATOM 682 O O . VAL A 1 91 ? -17.042 -24.113 -23.624 1.00 59.07 91 VAL A O 1
ATOM 686 N N . ASP A 1 92 ? -15.710 -25.423 -22.409 1.00 53.78 92 ASP A N 1
ATOM 687 C CA . ASP A 1 92 ? -14.561 -24.547 -22.542 1.00 54.11 92 ASP A CA 1
ATOM 688 C C . ASP A 1 92 ? -14.049 -24.495 -23.959 1.00 59.39 92 ASP A C 1
ATOM 689 O O . ASP A 1 92 ? -13.887 -23.434 -24.518 1.00 62.64 92 ASP A O 1
ATOM 694 N N . ARG A 1 93 ? -13.825 -25.647 -24.580 1.00 56.47 93 ARG A N 1
ATOM 695 C CA . ARG A 1 93 ? -13.265 -25.656 -25.936 1.00 59.39 93 ARG A CA 1
ATOM 696 C C . ARG A 1 93 ? -14.222 -25.690 -27.139 1.00 60.04 93 ARG A C 1
ATOM 697 O O . ARG A 1 93 ? -14.078 -24.899 -28.071 1.00 69.13 93 ARG A O 1
ATOM 705 N N . VAL A 1 94 ? -15.189 -26.599 -27.116 1.00 55.63 94 VAL A N 1
ATOM 706 C CA . VAL A 1 94 ? -16.091 -26.782 -28.210 1.00 58.56 94 VAL A CA 1
ATOM 707 C C . VAL A 1 94 ? -17.094 -25.639 -28.344 1.00 63.82 94 VAL A C 1
ATOM 708 O O . VAL A 1 94 ? -17.188 -25.046 -29.385 1.00 69.40 94 VAL A O 1
ATOM 712 N N . ALA A 1 95 ? -17.808 -25.286 -27.297 1.00 60.56 95 ALA A N 1
ATOM 713 C CA . ALA A 1 95 ? -18.788 -24.219 -27.404 1.00 65.27 95 ALA A CA 1
ATOM 714 C C . ALA A 1 95 ? -18.161 -22.905 -27.808 1.00 66.64 95 ALA A C 1
ATOM 715 O O . ALA A 1 95 ? -17.075 -22.575 -27.374 1.00 68.28 95 ALA A O 1
ATOM 717 N N . THR A 1 96 ? -18.865 -22.166 -28.651 1.00 67.14 96 THR A N 1
ATOM 718 C CA . THR A 1 96 ? -18.365 -20.907 -29.169 1.00 71.43 96 THR A CA 1
ATOM 719 C C . THR A 1 96 ? -19.385 -19.819 -29.060 1.00 71.89 96 THR A C 1
ATOM 720 O O . THR A 1 96 ? -19.175 -18.726 -29.527 1.00 68.99 96 THR A O 1
ATOM 724 N N . SER A 1 97 ? -20.478 -20.112 -28.391 1.00 71.68 97 SER A N 1
ATOM 725 C CA . SER A 1 97 ? -21.572 -19.162 -28.351 1.00 70.13 97 SER A CA 1
ATOM 726 C C . SER A 1 97 ? -22.246 -19.220 -26.993 1.00 67.89 97 SER A C 1
ATOM 727 O O . SER A 1 97 ? -22.224 -20.249 -26.311 1.00 66.88 97 SER A O 1
ATOM 730 N N . ASP A 1 98 ? -22.850 -18.097 -26.606 1.00 68.96 98 ASP A N 1
ATOM 731 C CA . ASP A 1 98 ? -23.744 -18.114 -25.456 1.00 71.58 98 ASP A CA 1
ATOM 732 C C . ASP A 1 98 ? -24.856 -19.139 -25.652 1.00 69.91 98 ASP A C 1
ATOM 733 O O . ASP A 1 98 ? -25.268 -19.817 -24.701 1.00 69.11 98 ASP A O 1
ATOM 738 N N . ASP A 1 99 ? -25.334 -19.283 -26.891 1.00 68.49 99 ASP A N 1
ATOM 739 C CA . ASP A 1 99 ? -26.391 -20.243 -27.182 1.00 69.34 99 ASP A CA 1
ATOM 740 C C . ASP A 1 99 ? -25.880 -21.676 -27.120 1.00 64.90 99 ASP A C 1
ATOM 741 O O . ASP A 1 99 ? -26.581 -22.569 -26.626 1.00 63.05 99 ASP A O 1
ATOM 746 N N . ALA A 1 100 ? -24.673 -21.918 -27.637 1.00 62.04 100 ALA A N 1
ATOM 747 C CA . ALA A 1 100 ? -24.120 -23.268 -27.634 1.00 62.85 100 ALA A CA 1
ATOM 748 C C . ALA A 1 100 ? -24.030 -23.818 -26.216 1.00 54.61 100 ALA A C 1
ATOM 749 O O . ALA A 1 100 ? -24.443 -24.953 -25.946 1.00 52.17 100 ALA A O 1
ATOM 751 N N . VAL A 1 101 ? -23.509 -23.014 -25.291 1.00 55.69 101 VAL A N 1
ATOM 752 C CA . VAL A 1 101 ? -23.313 -23.478 -23.922 1.00 52.74 101 VAL A CA 1
ATOM 753 C C . VAL A 1 101 ? -24.647 -23.849 -23.280 1.00 49.75 101 VAL A C 1
ATOM 754 O O . VAL A 1 101 ? -24.757 -24.861 -22.575 1.00 45.69 101 VAL A O 1
ATOM 758 N N . ARG A 1 102 ? -25.685 -23.046 -23.523 1.00 52.61 102 ARG A N 1
ATOM 759 C CA . ARG A 1 102 ? -26.955 -23.268 -22.839 1.00 48.92 102 ARG A CA 1
ATOM 760 C C . ARG A 1 102 ? -27.696 -24.480 -23.385 1.00 47.45 102 ARG A C 1
ATOM 761 O O . ARG A 1 102 ? -28.413 -25.155 -22.633 1.00 41.38 102 ARG A O 1
ATOM 769 N N . SER A 1 103 ? -27.528 -24.786 -24.674 1.00 43.96 103 SER A N 1
ATOM 770 C CA . SER A 1 103 ? -28.172 -25.984 -25.195 1.00 46.31 103 SER A CA 1
ATOM 771 C C . SER A 1 103 ? -27.490 -27.246 -24.672 1.00 39.97 103 SER A C 1
ATOM 772 O O . SER A 1 103 ? -28.159 -28.259 -24.437 1.00 42.51 103 SER A O 1
ATOM 775 N N . ILE A 1 104 ? -26.166 -27.204 -24.484 1.00 44.45 104 ILE A N 1
ATOM 776 C CA . ILE A 1 104 ? -25.470 -28.304 -23.821 1.00 40.77 104 ILE A CA 1
ATOM 777 C C . ILE A 1 104 ? -26.056 -28.519 -22.437 1.00 39.27 104 ILE A C 1
ATOM 778 O O . ILE A 1 104 ? -26.431 -29.638 -22.067 1.00 37.87 104 ILE A O 1
ATOM 783 N N . VAL A 1 105 ? -26.160 -27.432 -21.663 1.00 42.08 105 VAL A N 1
ATOM 784 C CA . VAL A 1 105 ? -26.668 -27.511 -20.298 1.00 37.22 105 VAL A CA 1
ATOM 785 C C . VAL A 1 105 ? -28.080 -28.066 -20.292 1.00 37.12 105 VAL A C 1
ATOM 786 O O . VAL A 1 105 ? -28.391 -29.029 -19.581 1.00 36.15 105 VAL A O 1
ATOM 790 N N . SER A 1 106 ? -28.949 -27.480 -21.116 1.00 42.01 106 SER A N 1
ATOM 791 C CA . SER A 1 106 ? -30.329 -27.943 -21.193 1.00 37.98 106 SER A CA 1
ATOM 792 C C . SER A 1 106 ? -30.395 -29.420 -21.578 1.00 35.34 106 SER A C 1
ATOM 793 O O . SER A 1 106 ? -31.142 -30.195 -20.964 1.00 40.57 106 SER A O 1
ATOM 796 N N . ALA A 1 107 ? -29.585 -29.845 -22.553 1.00 37.60 107 ALA A N 1
ATOM 797 C CA . ALA A 1 107 ? -29.636 -31.244 -22.978 1.00 36.71 107 ALA A CA 1
ATOM 798 C C . ALA A 1 107 ? -29.180 -32.187 -21.869 1.00 35.32 107 ALA A C 1
ATOM 799 O O . ALA A 1 107 ? -29.766 -33.263 -21.680 1.00 31.36 107 ALA A O 1
ATOM 801 N N . CYS A 1 108 ? -28.132 -31.810 -21.127 1.00 37.81 108 CYS A N 1
ATOM 802 C CA . CYS A 1 108 ? -27.688 -32.662 -20.027 1.00 34.28 108 CYS A CA 1
ATOM 803 C C . CYS A 1 108 ? -28.724 -32.716 -18.917 1.00 30.98 108 CYS A C 1
ATOM 804 O O . CYS A 1 108 ? -29.034 -33.798 -18.400 1.00 37.50 108 CYS A O 1
ATOM 807 N N . GLN A 1 109 ? -29.274 -31.563 -18.531 1.00 36.25 109 GLN A N 1
ATOM 808 C CA . GLN A 1 109 ? -30.299 -31.583 -17.495 1.00 34.49 109 GLN A CA 1
ATOM 809 C C . GLN A 1 109 ? -31.447 -32.491 -17.898 1.00 35.70 109 GLN A C 1
ATOM 810 O O . GLN A 1 109 ? -31.962 -33.255 -17.073 1.00 32.88 109 GLN A O 1
ATOM 816 N N . ALA A 1 110 ? -31.828 -32.449 -19.179 1.00 36.67 110 ALA A N 1
ATOM 817 C CA . ALA A 1 110 ? -32.934 -33.269 -19.662 1.00 34.41 110 ALA A CA 1
ATOM 818 C C . ALA A 1 110 ? -32.632 -34.751 -19.492 1.00 33.02 110 ALA A C 1
ATOM 819 O O . ALA A 1 110 ? -33.481 -35.521 -19.024 1.00 37.55 110 ALA A O 1
ATOM 821 N N . VAL A 1 111 ? -31.422 -35.172 -19.867 1.00 33.11 111 VAL A N 1
ATOM 822 C CA . VAL A 1 111 ? -31.019 -36.564 -19.677 1.00 30.10 111 VAL A CA 1
ATOM 823 C C . VAL A 1 111 ? -30.975 -36.906 -18.192 1.00 33.91 111 VAL A C 1
ATOM 824 O O . VAL A 1 111 ? -31.403 -37.988 -17.774 1.00 37.00 111 VAL A O 1
ATOM 828 N N . ALA A 1 112 ? -30.423 -36.009 -17.376 1.00 31.67 112 ALA A N 1
ATOM 829 C CA . ALA A 1 112 ? -30.356 -36.292 -15.942 1.00 32.99 112 ALA A CA 1
ATOM 830 C C . ALA A 1 112 ? -31.752 -36.500 -15.374 1.00 34.42 112 ALA A C 1
ATOM 831 O O . ALA A 1 112 ? -31.960 -37.350 -14.501 1.00 38.59 112 ALA A O 1
ATOM 833 N N . ASP A 1 113 ? -32.732 -35.758 -15.893 1.00 38.19 113 ASP A N 1
ATOM 834 C CA . ASP A 1 113 ? -34.114 -35.881 -15.455 1.00 41.10 113 ASP A CA 1
ATOM 835 C C . ASP A 1 113 ? -34.831 -37.068 -16.087 1.00 40.32 113 ASP A C 1
ATOM 836 O O . ASP A 1 113 ? -36.012 -37.274 -15.806 1.00 44.73 113 ASP A O 1
ATOM 841 N N . GLY A 1 114 ? -34.151 -37.871 -16.901 1.00 34.86 114 GLY A N 1
ATOM 842 C CA . GLY A 1 114 ? -34.711 -39.113 -17.396 1.00 41.78 114 GLY A CA 1
ATOM 843 C C . GLY A 1 114 ? -34.983 -39.148 -18.885 1.00 39.15 114 GLY A C 1
ATOM 844 O O . GLY A 1 114 ? -35.265 -40.227 -19.415 1.00 46.24 114 GLY A O 1
ATOM 845 N N . ALA A 1 115 ? -34.910 -38.013 -19.575 1.00 42.13 115 ALA A N 1
ATOM 846 C CA . ALA A 1 115 ? -35.092 -38.004 -21.021 1.00 40.36 115 ALA A CA 1
ATOM 847 C C . ALA A 1 115 ? -34.053 -38.885 -21.714 1.00 42.75 115 ALA A C 1
ATOM 848 O O . ALA A 1 115 ? -32.947 -39.110 -21.209 1.00 37.79 115 ALA A O 1
ATOM 850 N N . ALA A 1 116 ? -34.425 -39.393 -22.885 1.00 40.57 116 ALA A N 1
ATOM 851 C CA . ALA A 1 116 ? -33.467 -40.105 -23.709 1.00 43.31 116 ALA A CA 1
ATOM 852 C C . ALA A 1 116 ? -32.477 -39.112 -24.315 1.00 41.65 116 ALA A C 1
ATOM 853 O O . ALA A 1 116 ? -32.858 -38.000 -24.694 1.00 45.27 116 ALA A O 1
ATOM 855 N N . PRO A 1 117 ? -31.201 -39.471 -24.408 1.00 40.48 117 PRO A N 1
ATOM 856 C CA . PRO A 1 117 ? -30.244 -38.574 -25.059 1.00 44.23 117 PRO A CA 1
ATOM 857 C C . PRO A 1 117 ? -30.506 -38.516 -26.556 1.00 46.47 117 PRO A C 1
ATOM 858 O O . PRO A 1 117 ? -31.017 -39.463 -27.151 1.00 46.58 117 PRO A O 1
ATOM 862 N N . ASP A 1 118 ? -30.164 -37.383 -27.165 1.00 45.15 118 ASP A N 1
ATOM 863 C CA . ASP A 1 118 ? -30.240 -37.288 -28.615 1.00 48.93 118 ASP A CA 1
ATOM 864 C C . ASP A 1 118 ? -29.146 -38.143 -29.238 1.00 51.69 118 ASP A C 1
ATOM 865 O O . ASP A 1 118 ? -28.045 -38.263 -28.695 1.00 46.56 118 ASP A O 1
ATOM 870 N N . VAL A 1 119 ? -29.453 -38.752 -30.387 1.00 54.99 119 VAL A N 1
ATOM 871 C CA . VAL A 1 119 ? -28.518 -39.692 -31.000 1.00 52.38 119 VAL A CA 1
ATOM 872 C C . VAL A 1 119 ? -27.229 -39.013 -31.441 1.00 54.91 119 VAL A C 1
ATOM 873 O O . VAL A 1 119 ? -26.190 -39.672 -31.544 1.00 53.27 119 VAL A O 1
ATOM 877 N N . ASP A 1 120 ? -27.262 -37.709 -31.698 1.00 56.02 120 ASP A N 1
ATOM 878 C CA . ASP A 1 120 ? -26.072 -36.964 -32.087 1.00 58.06 120 ASP A CA 1
ATOM 879 C C . ASP A 1 120 ? -25.298 -36.420 -30.899 1.00 51.68 120 ASP A C 1
ATOM 880 O O . ASP A 1 120 ? -24.338 -35.670 -31.104 1.00 55.00 120 ASP A O 1
ATOM 885 N N . CYS A 1 121 ? -25.693 -36.748 -29.672 1.00 47.80 121 CYS A N 1
ATOM 886 C CA . CYS A 1 121 ? -25.140 -36.085 -28.495 1.00 45.38 121 CYS A CA 1
ATOM 887 C C . CYS A 1 121 ? -24.382 -37.122 -27.678 1.00 41.19 121 CYS A C 1
ATOM 888 O O . CYS A 1 121 ? -24.986 -37.886 -26.915 1.00 39.92 121 CYS A O 1
ATOM 891 N N . ALA A 1 122 ? -23.052 -37.142 -27.850 1.00 41.62 122 ALA A N 1
ATOM 892 C CA . ALA A 1 122 ? -22.228 -38.112 -27.138 1.00 39.07 122 ALA A CA 1
ATOM 893 C C . ALA A 1 122 ? -22.183 -37.791 -25.654 1.00 36.57 122 ALA A C 1
ATOM 894 O O . ALA A 1 122 ? -22.302 -38.690 -24.809 1.00 37.80 122 ALA A O 1
ATOM 896 N N . LEU A 1 123 ? -22.039 -36.509 -25.322 1.00 38.19 123 LEU A N 1
ATOM 897 C CA . LEU A 1 123 ? -22.057 -36.101 -23.924 1.00 36.13 123 LEU A CA 1
ATOM 898 C C . LEU A 1 123 ? -23.321 -36.593 -23.231 1.00 37.55 123 LEU A C 1
ATOM 899 O O . LEU A 1 123 ? -23.254 -37.200 -22.155 1.00 32.92 123 LEU A O 1
ATOM 904 N N . GLY A 1 124 ? -24.484 -36.372 -23.858 1.00 35.92 124 GLY A N 1
ATOM 905 C CA . GLY A 1 124 ? -25.736 -36.835 -23.280 1.00 33.14 124 GLY A CA 1
ATOM 906 C C . GLY A 1 124 ? -25.846 -38.350 -23.192 1.00 36.66 124 GLY A C 1
ATOM 907 O O . GLY A 1 124 ? -26.457 -38.891 -22.258 1.00 33.39 124 GLY A O 1
ATOM 908 N N . GLN A 1 125 ? -25.285 -39.060 -24.171 1.00 32.23 125 GLN A N 1
ATOM 909 C CA . GLN A 1 125 ? -25.333 -40.519 -24.111 1.00 37.22 125 GLN A CA 1
ATOM 910 C C . GLN A 1 125 ? -24.500 -41.072 -22.954 1.00 31.81 125 GLN A C 1
ATOM 911 O O . GLN A 1 125 ? -24.909 -42.043 -22.309 1.00 32.47 125 GLN A O 1
ATOM 917 N N . LEU A 1 126 ? -23.333 -40.481 -22.681 1.00 32.75 126 LEU A N 1
ATOM 918 C CA . LEU A 1 126 ? -22.529 -40.942 -21.547 1.00 33.89 126 LEU A CA 1
ATOM 919 C C . LEU A 1 126 ? -23.231 -40.656 -20.223 1.00 30.17 126 LEU A C 1
ATOM 920 O O . LEU A 1 126 ? -23.213 -41.490 -19.311 1.00 35.47 126 LEU A O 1
ATOM 925 N N . LEU A 1 127 ? -23.843 -39.480 -20.093 1.00 31.22 127 LEU A N 1
ATOM 926 C CA . LEU A 1 127 ? -24.596 -39.173 -18.875 1.00 30.32 127 LEU A CA 1
ATOM 927 C C . LEU A 1 127 ? -25.737 -40.160 -18.684 1.00 33.18 127 LEU A C 1
ATOM 928 O O . LEU A 1 127 ? -25.953 -40.677 -17.580 1.00 29.24 127 LEU A O 1
ATOM 933 N N . ALA A 1 128 ? -26.474 -40.449 -19.766 1.00 30.46 128 ALA A N 1
ATOM 934 C CA . ALA A 1 128 ? -27.570 -41.408 -19.681 1.00 32.69 128 ALA A CA 1
ATOM 935 C C . ALA A 1 128 ? -27.070 -42.765 -19.228 1.00 32.42 128 ALA A C 1
ATOM 936 O O . ALA A 1 128 ? -27.762 -43.471 -18.486 1.00 36.07 128 ALA A O 1
ATOM 938 N N . GLU A 1 129 ? -25.863 -43.150 -19.662 1.00 32.25 129 GLU A N 1
ATOM 939 C CA . GLU A 1 129 ? -25.288 -44.416 -19.211 1.00 34.91 129 GLU A CA 1
ATOM 940 C C . GLU A 1 129 ? -24.992 -44.379 -17.718 1.00 34.52 129 GLU A C 1
ATOM 941 O O . GLU A 1 129 ? -25.215 -45.366 -17.003 1.00 35.59 129 GLU A O 1
ATOM 947 N N . ILE A 1 130 ? -24.479 -43.254 -17.231 1.00 34.14 130 ILE A N 1
ATOM 948 C CA . ILE A 1 130 ? -24.186 -43.148 -15.807 1.00 32.37 130 ILE A CA 1
ATOM 949 C C . ILE A 1 130 ? -25.477 -43.175 -15.003 1.00 28.32 130 ILE A C 1
ATOM 950 O O . ILE A 1 130 ? -25.589 -43.888 -13.999 1.00 30.88 130 ILE A O 1
ATOM 955 N N . ARG A 1 131 ? -26.469 -42.403 -15.445 1.00 30.58 131 ARG A N 1
ATOM 956 C CA . ARG A 1 131 ? -27.766 -42.359 -14.781 1.00 31.65 131 ARG A CA 1
ATOM 957 C C . ARG A 1 131 ? -28.371 -43.749 -14.649 1.00 32.93 131 ARG A C 1
ATOM 958 O O . ARG A 1 131 ? -28.868 -44.120 -13.577 1.00 27.64 131 ARG A O 1
ATOM 966 N N . ASP A 1 132 ? -28.302 -44.543 -15.726 1.00 30.30 132 ASP A N 1
ATOM 967 C CA . ASP A 1 132 ? -28.849 -45.895 -15.718 1.00 35.50 132 ASP A CA 1
ATOM 968 C C . ASP A 1 132 ? -28.036 -46.825 -14.835 1.00 33.40 132 ASP A C 1
ATOM 969 O O . ASP A 1 132 ? -28.591 -47.760 -14.246 1.00 34.70 132 ASP A O 1
ATOM 974 N N . GLU A 1 133 ? -26.730 -46.582 -14.730 1.00 34.75 133 GLU A N 1
ATOM 975 C CA . GLU A 1 133 ? -25.915 -47.323 -13.779 1.00 35.34 133 GLU A CA 1
ATOM 976 C C . GLU A 1 133 ? -26.319 -47.008 -12.340 1.00 34.25 133 GLU A C 1
ATOM 977 O O . GLU A 1 133 ? -26.346 -47.904 -11.486 1.00 37.12 133 GLU A O 1
ATOM 983 N N . LEU A 1 134 ? -26.635 -45.741 -12.055 1.00 30.57 134 LEU A N 1
ATOM 984 C CA . LEU A 1 134 ? -27.146 -45.373 -10.735 1.00 31.73 134 LEU A CA 1
ATOM 985 C C . LEU A 1 134 ? -28.484 -46.041 -10.452 1.00 33.39 134 LEU A C 1
ATOM 986 O O . LEU A 1 134 ? -28.714 -46.535 -9.343 1.00 30.62 134 LEU A O 1
ATOM 991 N N . ALA A 1 135 ? -29.387 -46.041 -11.441 1.00 33.30 135 ALA A N 1
ATOM 992 C CA . ALA A 1 135 ? -30.706 -46.642 -11.269 1.00 31.32 135 ALA A CA 1
ATOM 993 C C . ALA A 1 135 ? -30.593 -48.116 -10.922 1.00 35.51 135 ALA A C 1
ATOM 994 O O . ALA A 1 135 ? -31.265 -48.608 -10.015 1.00 38.81 135 ALA A O 1
ATOM 996 N N . THR A 1 136 ? -29.741 -48.842 -11.634 1.00 35.64 136 THR A N 1
ATOM 997 C CA . THR A 1 136 ? -29.559 -50.253 -11.325 1.00 38.40 136 THR A CA 1
ATOM 998 C C . THR A 1 136 ? -28.754 -50.486 -10.053 1.00 40.50 136 THR A C 1
ATOM 999 O O . THR A 1 136 ? -29.018 -51.469 -9.344 1.00 38.38 136 THR A O 1
ATOM 1003 N N . GLY A 1 137 ? -27.804 -49.608 -9.736 1.00 33.40 137 GLY A N 1
ATOM 1004 C CA . GLY A 1 137 ? -26.915 -49.845 -8.623 1.00 33.99 137 GLY A CA 1
ATOM 1005 C C . GLY A 1 137 ? -27.264 -49.166 -7.314 1.00 33.08 137 GLY A C 1
ATOM 1006 O O . GLY A 1 137 ? -26.530 -49.333 -6.338 1.00 35.70 137 GLY A O 1
ATOM 1007 N N . ALA A 1 138 ? -28.359 -48.417 -7.255 1.00 35.21 138 ALA A N 1
ATOM 1008 C CA . ALA A 1 138 ? -28.609 -47.566 -6.100 1.00 34.04 138 ALA A CA 1
ATOM 1009 C C . ALA A 1 138 ? -28.790 -48.399 -4.841 1.00 35.89 138 ALA A C 1
ATOM 1010 O O . ALA A 1 138 ? -29.461 -49.436 -4.847 1.00 34.35 138 ALA A O 1
ATOM 1012 N N . GLY A 1 139 ? -28.164 -47.951 -3.761 1.00 36.47 139 GLY A N 1
ATOM 1013 C CA . GLY A 1 139 ? -28.334 -48.591 -2.477 1.00 33.23 139 GLY A CA 1
ATOM 1014 C C . GLY A 1 139 ? -29.520 -48.089 -1.700 1.00 34.72 139 GLY A C 1
ATOM 1015 O O . GLY A 1 139 ? -29.747 -48.537 -0.569 1.00 37.54 139 GLY A O 1
ATOM 1016 N N . PHE A 1 140 ? -30.282 -47.161 -2.271 1.00 30.45 140 PHE A N 1
ATOM 1017 C CA . PHE A 1 140 ? -31.444 -46.599 -1.601 1.00 33.78 140 PHE A CA 1
ATOM 1018 C C . PHE A 1 140 ? -32.317 -45.915 -2.643 1.00 39.08 140 PHE A C 1
ATOM 1019 O O . PHE A 1 140 ? -31.854 -45.535 -3.724 1.00 34.00 140 PHE A O 1
ATOM 1027 N N . THR A 1 141 ? -33.596 -45.792 -2.314 1.00 40.32 141 THR A N 1
ATOM 1028 C CA . THR A 1 141 ? -34.563 -45.185 -3.212 1.00 42.50 141 THR A CA 1
ATOM 1029 C C . THR A 1 141 ? -34.554 -43.674 -3.050 1.00 40.44 141 THR A C 1
ATOM 1030 O O . THR A 1 141 ? -33.957 -43.123 -2.120 1.00 37.73 141 THR A O 1
ATOM 1034 N N . GLU A 1 142 ? -35.231 -42.999 -3.981 1.00 41.81 142 GLU A N 1
ATOM 1035 C CA . GLU A 1 142 ? -35.312 -41.538 -3.980 1.00 42.68 142 GLU A CA 1
ATOM 1036 C C . GLU A 1 142 ? -33.923 -40.906 -4.041 1.00 38.59 142 GLU A C 1
ATOM 1037 O O . GLU A 1 142 ? -33.637 -39.925 -3.355 1.00 40.01 142 GLU A O 1
ATOM 1043 N N . TRP A 1 143 ? -33.041 -41.493 -4.849 1.00 36.84 143 TRP A N 1
ATOM 1044 C CA . TRP A 1 143 ? -31.755 -40.872 -5.142 1.00 37.41 143 TRP A CA 1
ATOM 1045 C C . TRP A 1 143 ? -31.860 -39.831 -6.250 1.00 34.84 143 TRP A C 1
ATOM 1046 O O . TRP A 1 143 ? -31.061 -38.887 -6.278 1.00 36.14 143 TRP A O 1
ATOM 1057 N N . GLN A 1 144 ? -32.842 -39.986 -7.145 1.00 35.53 144 GLN A N 1
ATOM 1058 C CA . GLN A 1 144 ? -32.950 -39.140 -8.334 1.00 35.26 144 GLN A CA 1
ATOM 1059 C C . GLN A 1 144 ? -33.014 -37.654 -8.029 1.00 34.40 144 GLN A C 1
ATOM 1060 O O . GLN A 1 144 ? -32.288 -36.888 -8.684 1.00 32.03 144 GLN A O 1
ATOM 1066 N N . PRO A 1 145 ? -33.848 -37.170 -7.096 1.00 37.49 145 PRO A N 1
ATOM 1067 C CA . PRO A 1 145 ? -33.872 -35.716 -6.844 1.00 36.33 145 PRO A CA 1
ATOM 1068 C C . PRO A 1 145 ? -32.532 -35.161 -6.391 1.00 33.73 145 PRO A C 1
ATOM 1069 O O . PRO A 1 145 ? -32.163 -34.037 -6.754 1.00 34.46 145 PRO A O 1
ATOM 1073 N N . VAL A 1 146 ? -31.808 -35.926 -5.575 1.00 34.85 146 VAL A N 1
ATOM 1074 C CA . VAL A 1 146 ? -30.500 -35.501 -5.092 1.00 30.31 146 VAL A CA 1
ATOM 1075 C C . VAL A 1 146 ? -29.500 -35.415 -6.240 1.00 28.86 146 VAL A C 1
ATOM 1076 O O . VAL A 1 146 ? -28.745 -34.445 -6.357 1.00 29.20 146 VAL A O 1
ATOM 1080 N N . TRP A 1 147 ? -29.448 -36.455 -7.076 1.00 30.26 147 TRP A N 1
ATOM 1081 C CA . TRP A 1 147 ? -28.484 -36.476 -8.170 1.00 30.56 147 TRP A CA 1
ATOM 1082 C C . TRP A 1 147 ? -28.787 -35.392 -9.193 1.00 29.15 147 TRP A C 1
ATOM 1083 O O . TRP A 1 147 ? -27.882 -34.671 -9.627 1.00 31.92 147 TRP A O 1
ATOM 1094 N N . ARG A 1 148 ? -30.052 -35.262 -9.593 1.00 30.89 148 ARG A N 1
ATOM 1095 C CA . ARG A 1 148 ? -30.429 -34.204 -10.527 1.00 31.07 148 ARG A CA 1
ATOM 1096 C C . ARG A 1 148 ? -30.081 -32.825 -9.993 1.00 28.35 148 ARG A C 1
ATOM 1097 O O . ARG A 1 148 ? -29.732 -31.928 -10.767 1.00 28.54 148 ARG A O 1
ATOM 1105 N N . GLU A 1 149 ? -30.177 -32.628 -8.679 1.00 33.08 149 GLU A N 1
ATOM 1106 C CA . GLU A 1 149 ? -29.818 -31.335 -8.113 1.00 27.09 149 GLU A CA 1
ATOM 1107 C C . GLU A 1 149 ? -28.323 -31.065 -8.244 1.00 28.85 149 GLU A C 1
ATOM 1108 O O . GLU A 1 149 ? -27.918 -29.932 -8.519 1.00 28.40 149 GLU A O 1
ATOM 1114 N N . GLU A 1 150 ? -27.485 -32.082 -8.030 1.00 28.35 150 GLU A N 1
ATOM 1115 C CA . GLU A 1 150 ? -26.055 -31.869 -8.222 1.00 29.20 150 GLU A CA 1
ATOM 1116 C C . GLU A 1 150 ? -25.743 -31.608 -9.683 1.00 26.58 150 GLU A C 1
ATOM 1117 O O . GLU A 1 150 ? -24.925 -30.741 -9.994 1.00 27.58 150 GLU A O 1
ATOM 1123 N N . VAL A 1 151 ? -26.390 -32.337 -10.594 1.00 27.97 151 VAL A N 1
ATOM 1124 C CA . VAL A 1 151 ? -26.237 -32.000 -12.006 1.00 27.71 151 VAL A CA 1
ATOM 1125 C C . VAL A 1 151 ? -26.602 -30.538 -12.235 1.00 27.87 151 VAL A C 1
ATOM 1126 O O . VAL A 1 151 ? -25.827 -29.774 -12.819 1.00 32.70 151 VAL A O 1
ATOM 1130 N N . ARG A 1 152 ? -27.770 -30.112 -11.742 1.00 32.17 152 ARG A N 1
ATOM 1131 C CA . ARG A 1 152 ? -28.198 -28.736 -11.978 1.00 28.60 152 ARG A CA 1
ATOM 1132 C C . ARG A 1 152 ? -27.199 -27.741 -11.409 1.00 28.55 152 ARG A C 1
ATOM 1133 O O . ARG A 1 152 ? -26.844 -26.756 -12.067 1.00 25.83 152 ARG A O 1
ATOM 1141 N N . ARG A 1 153 ? -26.737 -27.976 -10.177 1.00 26.85 153 ARG A N 1
ATOM 1142 C CA . ARG A 1 153 ? -25.804 -27.030 -9.577 1.00 27.73 153 ARG A CA 1
ATOM 1143 C C . ARG A 1 153 ? -24.526 -26.923 -10.393 1.00 27.05 153 ARG A C 1
ATOM 1144 O O . ARG A 1 153 ? -23.990 -25.828 -10.584 1.00 27.51 153 ARG A O 1
ATOM 1152 N N . MET A 1 154 ? -23.969 -28.065 -10.800 1.00 27.09 154 MET A N 1
ATOM 1153 C CA . MET A 1 154 ? -22.729 -28.048 -11.567 1.00 29.02 154 MET A CA 1
ATOM 1154 C C . MET A 1 154 ? -22.920 -27.332 -12.904 1.00 31.21 154 MET A C 1
ATOM 1155 O O . MET A 1 154 ? -22.116 -26.471 -13.286 1.00 29.75 154 MET A O 1
ATOM 1160 N N . LEU A 1 155 ? -23.993 -27.664 -13.626 1.00 30.40 155 LEU A N 1
ATOM 1161 C CA . LEU A 1 155 ? -24.211 -27.051 -14.939 1.00 33.64 155 LEU A CA 1
ATOM 1162 C C . LEU A 1 155 ? -24.469 -25.554 -14.814 1.00 32.45 155 LEU A C 1
ATOM 1163 O O . LEU A 1 155 ? -23.969 -24.756 -15.610 1.00 28.74 155 LEU A O 1
ATOM 1168 N N . THR A 1 156 ? -25.246 -25.155 -13.811 1.00 33.64 156 THR A N 1
ATOM 1169 C CA . THR A 1 156 ? -25.489 -23.735 -13.596 1.00 30.96 156 THR A CA 1
ATOM 1170 C C . THR A 1 156 ? -24.188 -22.988 -13.329 1.00 32.46 156 THR A C 1
ATOM 1171 O O . THR A 1 156 ? -23.974 -21.879 -13.839 1.00 29.63 156 THR A O 1
ATOM 1175 N N . ALA A 1 157 ? -23.303 -23.581 -12.529 1.00 29.38 157 ALA A N 1
ATOM 1176 C CA . ALA A 1 157 ? -22.031 -22.926 -12.250 1.00 31.45 157 ALA A CA 1
ATOM 1177 C C . ALA A 1 157 ? -21.147 -22.872 -13.489 1.00 31.36 157 ALA A C 1
ATOM 1178 O O . ALA A 1 157 ? -20.375 -21.922 -13.652 1.00 29.66 157 ALA A O 1
ATOM 1180 N N . ASP A 1 158 ? -21.215 -23.893 -14.351 1.00 35.05 158 ASP A N 1
ATOM 1181 C CA . ASP A 1 158 ? -20.472 -23.825 -15.607 1.00 35.13 158 ASP A CA 1
ATOM 1182 C C . ASP A 1 158 ? -20.946 -22.653 -16.444 1.00 33.99 158 ASP A C 1
ATOM 1183 O O . ASP A 1 158 ? -20.145 -21.994 -17.117 1.00 35.74 158 ASP A O 1
ATOM 1188 N N . ILE A 1 159 ? -22.252 -22.388 -16.421 1.00 32.86 159 ILE A N 1
ATOM 1189 C CA . ILE A 1 159 ? -22.785 -21.232 -17.129 1.00 33.71 159 ILE A CA 1
ATOM 1190 C C . ILE A 1 159 ? -22.180 -19.957 -16.573 1.00 37.87 159 ILE A C 1
ATOM 1191 O O . ILE A 1 159 ? -21.674 -19.117 -17.324 1.00 39.94 159 ILE A O 1
ATOM 1196 N N . ARG A 1 160 ? -22.197 -19.810 -15.236 1.00 38.56 160 ARG A N 1
ATOM 1197 C CA . ARG A 1 160 ? -21.696 -18.588 -14.611 1.00 38.98 160 ARG A CA 1
ATOM 1198 C C . ARG A 1 160 ? -20.220 -18.373 -14.911 1.00 40.68 160 ARG A C 1
ATOM 1199 O O . ARG A 1 160 ? -19.789 -17.241 -15.153 1.00 40.03 160 ARG A O 1
ATOM 1207 N N . GLU A 1 161 ? -19.426 -19.445 -14.926 1.00 39.58 161 GLU A N 1
ATOM 1208 C CA . GLU A 1 161 ? -18.017 -19.268 -15.261 1.00 40.68 161 GLU A CA 1
ATOM 1209 C C . GLU A 1 161 ? -17.831 -18.899 -16.730 1.00 43.17 161 GLU A C 1
ATOM 1210 O O . GLU A 1 161 ? -16.945 -18.103 -17.054 1.00 44.37 161 GLU A O 1
ATOM 1216 N N . TRP A 1 162 ? -18.645 -19.460 -17.633 1.00 41.20 162 TRP A N 1
ATOM 1217 C CA . TRP A 1 162 ? -18.554 -19.046 -19.032 1.00 50.11 162 TRP A CA 1
ATOM 1218 C C . TRP A 1 162 ? -18.896 -17.571 -19.180 1.00 50.74 162 TRP A C 1
ATOM 1219 O O . TRP A 1 162 ? -18.271 -16.852 -19.967 1.00 53.70 162 TRP A O 1
ATOM 1230 N N . GLU A 1 163 ? -19.881 -17.098 -18.419 1.00 48.42 163 GLU A N 1
ATOM 1231 C CA . GLU A 1 163 ? -20.228 -15.686 -18.475 1.00 47.90 163 GLU A CA 1
ATOM 1232 C C . GLU A 1 163 ? -19.097 -14.814 -17.940 1.00 46.74 163 GLU A C 1
ATOM 1233 O O . GLU A 1 163 ? -18.782 -13.780 -18.533 1.00 48.09 163 GLU A O 1
ATOM 1239 N N . TRP A 1 164 ? -18.457 -15.225 -16.841 1.00 42.74 164 TRP A N 1
ATOM 1240 C CA . TRP A 1 164 ? -17.369 -14.428 -16.272 1.00 46.04 164 TRP A CA 1
ATOM 1241 C C . TRP A 1 164 ? -16.211 -14.273 -17.248 1.00 52.07 164 TRP A C 1
ATOM 1242 O O . TRP A 1 164 ? -15.602 -13.198 -17.334 1.00 52.38 164 TRP A O 1
ATOM 1253 N N . ARG A 1 165 ? -15.870 -15.339 -17.972 1.00 52.30 165 ARG A N 1
ATOM 1254 C CA . ARG A 1 165 ? -14.775 -15.233 -18.926 1.00 55.42 165 ARG A CA 1
ATOM 1255 C C . ARG A 1 165 ? -15.089 -14.244 -20.038 1.00 56.26 165 ARG A C 1
ATOM 1256 O O . ARG A 1 165 ? -14.163 -13.716 -20.661 1.00 61.47 165 ARG A O 1
ATOM 1264 N N . HIS A 1 166 ? -16.368 -13.950 -20.270 1.00 56.56 166 HIS A N 1
ATOM 1265 C CA . HIS A 1 166 ? -16.826 -13.029 -21.308 1.00 59.54 166 HIS A CA 1
ATOM 1266 C C . HIS A 1 166 ? -17.554 -11.823 -20.706 1.00 58.34 166 HIS A C 1
ATOM 1267 O O . HIS A 1 166 ? -18.496 -11.280 -21.292 1.00 56.66 166 HIS A O 1
ATOM 1274 N N . SER A 1 167 ? -17.130 -11.372 -19.527 1.00 53.90 167 SER A N 1
ATOM 1275 C CA . SER A 1 167 ? -17.832 -10.290 -18.856 1.00 48.86 1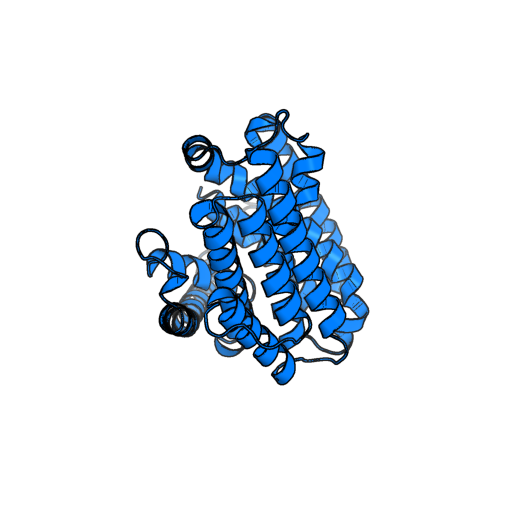67 SER A CA 1
ATOM 1276 C C . SER A 1 167 ? -16.879 -9.139 -18.557 1.00 49.00 167 SER A C 1
ATOM 1277 O O . SER A 1 167 ? -15.653 -9.295 -18.522 1.00 50.17 167 SER A O 1
ATOM 1280 N N . ALA A 1 168 ? -17.482 -7.971 -18.328 1.00 50.33 168 ALA A N 1
ATOM 1281 C CA . ALA A 1 168 ? -16.713 -6.740 -18.193 1.00 51.27 168 ALA A CA 1
ATOM 1282 C C . ALA A 1 168 ? -15.959 -6.677 -16.870 1.00 51.64 168 ALA A C 1
ATOM 1283 O O . ALA A 1 168 ? -14.934 -5.989 -16.776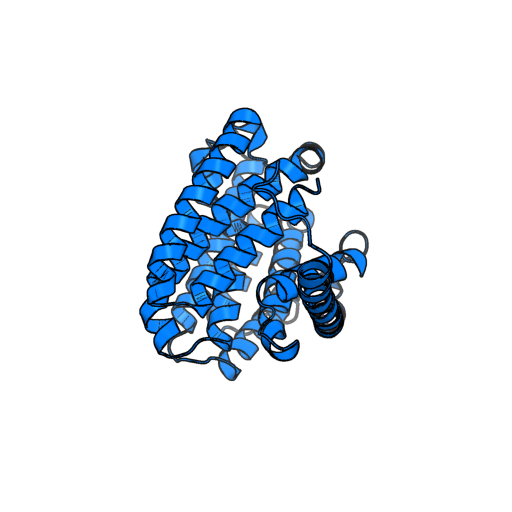 1.00 53.27 168 ALA A O 1
ATOM 1285 N N . ARG A 1 169 ? -16.439 -7.389 -15.846 1.00 52.85 169 ARG A N 1
ATOM 1286 C CA . ARG A 1 169 ? -15.843 -7.340 -14.517 1.00 53.47 169 ARG A CA 1
ATOM 1287 C C . ARG A 1 169 ? -15.755 -8.731 -13.901 1.00 43.78 169 ARG A C 1
ATOM 1288 O O . ARG A 1 169 ? -16.739 -9.494 -13.945 1.00 42.45 169 ARG A O 1
ATOM 1296 N N . PRO A 1 170 ? -14.608 -9.087 -13.334 1.00 45.45 170 PRO A N 1
ATOM 1297 C CA . PRO A 1 170 ? -14.445 -10.409 -12.716 1.00 48.03 170 PRO A CA 1
ATOM 1298 C C . PRO A 1 170 ? -15.259 -10.524 -11.436 1.00 44.24 170 PRO A C 1
ATOM 1299 O O . PRO A 1 170 ? -15.654 -9.508 -10.851 1.00 40.14 170 PRO A O 1
ATOM 1303 N N . PRO A 1 171 ? -15.530 -11.740 -10.971 1.00 41.36 171 PRO A N 1
ATOM 1304 C CA . PRO A 1 171 ? -16.190 -11.888 -9.672 1.00 40.65 171 PRO A CA 1
ATOM 1305 C C . PRO A 1 171 ? -15.224 -11.571 -8.541 1.00 34.38 171 PRO A C 1
ATOM 1306 O O . PRO A 1 171 ? -14.009 -11.524 -8.716 1.00 33.03 171 PRO A O 1
ATOM 1310 N N . SER A 1 172 ? -15.787 -11.315 -7.365 1.00 31.93 172 SER A N 1
ATOM 1311 C CA . SER A 1 172 ? -14.941 -11.310 -6.187 1.00 32.77 172 SER A CA 1
ATOM 1312 C C . SER A 1 172 ? -14.424 -12.727 -5.929 1.00 32.36 172 SER A C 1
ATOM 1313 O O . SER A 1 172 ? -14.959 -13.725 -6.428 1.00 29.37 172 SER A O 1
ATOM 1316 N N . PHE A 1 173 ? -13.354 -12.804 -5.145 1.00 34.92 173 PHE A N 1
ATOM 1317 C CA . PHE A 1 173 ? -12.862 -14.095 -4.685 1.00 33.38 173 PHE A CA 1
ATOM 1318 C C . PHE A 1 173 ? -13.972 -14.899 -4.016 1.00 28.43 173 PHE A C 1
ATOM 1319 O O . PHE A 1 173 ? -14.212 -16.053 -4.375 1.00 30.68 173 PHE A O 1
ATOM 1327 N N . ALA A 1 174 ? -14.694 -14.284 -3.074 1.00 32.82 174 ALA A N 1
ATOM 1328 C CA . ALA A 1 174 ? -15.793 -14.977 -2.402 1.00 31.60 174 ALA A CA 1
ATOM 1329 C C . ALA A 1 174 ? -16.825 -15.510 -3.395 1.00 30.94 174 ALA A C 1
ATOM 1330 O O . ALA A 1 174 ? -17.298 -16.647 -3.262 1.00 30.08 174 ALA A O 1
ATOM 1332 N N . GLU A 1 175 ? -17.214 -14.699 -4.385 1.00 29.30 175 GLU A N 1
ATOM 1333 C CA . GLU A 1 175 ? -18.220 -15.158 -5.338 1.00 28.66 175 GLU A CA 1
ATOM 1334 C C . GLU A 1 175 ? -17.688 -16.301 -6.175 1.00 25.33 175 GLU A C 1
ATOM 1335 O O . GLU A 1 175 ? -18.425 -17.235 -6.504 1.00 29.34 175 GLU A O 1
ATOM 1341 N N . TYR A 1 176 ? -16.430 -16.198 -6.588 1.00 28.24 176 TYR A N 1
ATOM 1342 C CA . TYR A 1 176 ? -15.793 -17.277 -7.342 1.00 34.20 176 TYR A CA 1
ATOM 1343 C C . TYR A 1 176 ? -15.807 -18.583 -6.557 1.00 30.01 176 TYR A C 1
ATOM 1344 O O . TYR A 1 176 ? -16.194 -19.632 -7.078 1.00 31.17 176 TYR A O 1
ATOM 1353 N N . LEU A 1 177 ? -15.399 -18.533 -5.288 1.00 32.12 177 LEU A N 1
ATOM 1354 C CA . LEU A 1 177 ? -15.399 -19.740 -4.470 1.00 29.36 177 LEU A CA 1
ATOM 1355 C C . LEU A 1 177 ? -16.811 -20.298 -4.289 1.00 30.03 177 LEU A C 1
ATOM 1356 O O . LEU A 1 177 ? -17.001 -21.520 -4.262 1.00 31.60 177 LEU A O 1
ATOM 1361 N N . ASP A 1 178 ? -17.818 -19.414 -4.168 1.00 32.01 178 ASP A N 1
ATOM 1362 C CA . ASP A 1 178 ? -19.219 -19.823 -4.150 1.00 30.06 178 ASP A CA 1
ATOM 1363 C C . ASP A 1 178 ? -19.604 -20.624 -5.391 1.00 31.91 178 ASP A C 1
ATOM 1364 O O . ASP A 1 178 ? -20.611 -21.340 -5.372 1.00 34.13 178 ASP A O 1
ATOM 1369 N N . ASN A 1 179 ? -18.855 -20.490 -6.478 1.00 28.34 179 ASN A N 1
ATOM 1370 C CA . ASN A 1 179 ? -19.203 -21.122 -7.742 1.00 32.19 179 ASN A CA 1
ATOM 1371 C C . ASN A 1 179 ? -18.483 -22.453 -7.958 1.00 30.83 179 ASN A C 1
ATOM 1372 O O . ASN A 1 179 ? -18.478 -22.969 -9.081 1.00 29.19 179 ASN A O 1
ATOM 1377 N N . ALA A 1 180 ? -17.893 -23.028 -6.903 1.00 25.76 180 ALA A N 1
ATOM 1378 C CA . ALA A 1 180 ? -17.007 -24.177 -7.039 1.00 28.05 180 ALA A CA 1
ATOM 1379 C C . ALA A 1 180 ? -17.709 -25.466 -7.459 1.00 29.80 180 ALA A C 1
ATOM 1380 O O . ALA A 1 180 ? -17.011 -26.444 -7.744 1.00 27.84 180 ALA A O 1
ATOM 1382 N N . ASP A 1 181 ? -19.048 -25.509 -7.487 1.00 25.43 181 ASP A N 1
ATOM 1383 C CA . ASP A 1 181 ? -19.733 -26.686 -8.019 1.00 27.91 181 ASP A CA 1
ATOM 1384 C C . ASP A 1 181 ? -19.296 -27.020 -9.446 1.00 33.28 181 ASP A C 1
ATOM 1385 O O . ASP A 1 181 ? -19.421 -28.179 -9.869 1.00 30.45 181 ASP A O 1
ATOM 1390 N N . ASN A 1 182 ? -18.770 -26.047 -10.194 1.00 31.80 182 ASN A N 1
ATOM 1391 C CA . ASN A 1 182 ? -18.287 -26.375 -11.530 1.00 33.93 182 ASN A CA 1
ATOM 1392 C C . ASN A 1 182 ? -17.071 -27.297 -11.497 1.00 36.25 182 ASN A C 1
ATOM 1393 O O . ASN A 1 182 ? -16.756 -27.904 -12.521 1.00 31.58 182 ASN A O 1
ATOM 1398 N N . TYR A 1 183 ? -16.414 -27.443 -10.341 1.00 32.85 183 TYR A N 1
ATOM 1399 C CA . TYR A 1 183 ? -15.348 -28.435 -10.198 1.00 33.30 183 TYR A CA 1
ATOM 1400 C C . TYR A 1 183 ? -15.858 -29.859 -10.395 1.00 30.86 183 TYR A C 1
ATOM 1401 O O . TYR A 1 183 ? -15.105 -30.736 -10.827 1.00 32.91 183 TYR A O 1
ATOM 1410 N N . GLY A 1 184 ? -17.115 -30.118 -10.067 1.00 27.19 184 GLY A N 1
ATOM 1411 C CA . GLY A 1 184 ? -17.705 -31.421 -10.259 1.00 27.86 184 GLY A CA 1
ATOM 1412 C C . GLY A 1 184 ? -17.482 -32.409 -9.132 1.00 27.91 184 GLY A C 1
ATOM 1413 O O . GLY A 1 184 ? -17.970 -33.532 -9.219 1.00 25.15 184 GLY A O 1
ATOM 1414 N N . ALA A 1 185 ? -16.770 -32.031 -8.072 1.00 27.35 185 ALA A N 1
ATOM 1415 C CA . ALA A 1 185 ? -16.465 -32.997 -7.016 1.00 25.61 185 ALA A CA 1
ATOM 1416 C C . ALA A 1 185 ? -17.724 -33.483 -6.316 1.00 24.42 185 ALA A C 1
ATOM 1417 O O . ALA A 1 185 ? -17.871 -34.684 -6.050 1.00 28.00 185 ALA A O 1
ATOM 1419 N N . SER A 1 186 ? -18.653 -32.566 -6.007 1.00 27.11 186 SER A N 1
ATOM 1420 C CA . SER A 1 186 ? -19.892 -32.966 -5.344 1.00 28.00 186 SER A CA 1
ATOM 1421 C C . SER A 1 186 ? -20.721 -33.878 -6.237 1.00 23.86 186 SER A C 1
ATOM 1422 O O . SER A 1 186 ? -21.320 -34.851 -5.765 1.00 24.12 186 SER A O 1
ATOM 1425 N N . PHE A 1 187 ? -20.790 -33.553 -7.527 1.00 25.25 187 PHE A N 1
ATOM 1426 C CA . PHE A 1 187 ? -21.446 -34.441 -8.482 1.00 26.58 187 PHE A CA 1
ATOM 1427 C C . PHE A 1 187 ? -20.865 -35.857 -8.399 1.00 22.65 187 PHE A C 1
ATOM 1428 O O . PHE A 1 187 ? -21.604 -36.845 -8.320 1.00 25.29 187 PHE A O 1
ATOM 1436 N N . VAL A 1 188 ? -19.534 -35.966 -8.382 1.00 26.11 188 VAL A N 1
ATOM 1437 C CA . VAL A 1 188 ? -18.891 -37.275 -8.309 1.00 23.62 188 VAL A CA 1
ATOM 1438 C C . VAL A 1 188 ? -19.206 -37.948 -6.981 1.00 25.18 188 VAL A C 1
ATOM 1439 O O . VAL A 1 188 ? -19.618 -39.112 -6.940 1.00 22.47 188 VAL A O 1
ATOM 1443 N N . ASN A 1 189 ? -19.049 -37.214 -5.873 1.00 27.73 189 ASN A N 1
ATOM 1444 C CA . ASN A 1 189 ? -19.274 -37.805 -4.560 1.00 25.64 189 ASN A CA 1
ATOM 1445 C C . ASN A 1 189 ? -20.682 -38.367 -4.446 1.00 25.59 189 ASN A C 1
ATOM 1446 O O . ASN A 1 189 ? -20.868 -39.523 -4.063 1.00 26.12 189 ASN A O 1
ATOM 1451 N N . VAL A 1 190 ? -21.688 -37.577 -4.837 1.00 28.94 190 VAL A N 1
ATOM 1452 C CA . VAL A 1 190 ? -23.072 -38.016 -4.720 1.00 23.89 190 VAL A CA 1
ATOM 1453 C C . VAL A 1 190 ? -23.337 -39.227 -5.611 1.00 23.39 190 VAL A C 1
ATOM 1454 O O . VAL A 1 190 ? -23.991 -40.186 -5.187 1.00 26.28 190 VAL A O 1
ATOM 1458 N N . SER A 1 191 ? -22.829 -39.217 -6.848 1.00 23.91 191 SER A N 1
ATOM 1459 C CA . SER A 1 191 ? -22.902 -40.417 -7.689 1.00 24.56 191 SER A CA 1
ATOM 1460 C C . SER A 1 191 ? -22.300 -41.622 -6.984 1.00 24.13 191 SER A C 1
ATOM 1461 O O . SER A 1 191 ? -22.901 -42.703 -6.928 1.00 24.35 191 SER A O 1
ATOM 1464 N N . HIS A 1 192 ? -21.106 -41.449 -6.426 1.00 26.72 192 HIS A N 1
ATOM 1465 C CA . HIS A 1 192 ? -20.473 -42.536 -5.684 1.00 25.26 192 HIS A CA 1
ATOM 1466 C C . HIS A 1 192 ? -21.349 -43.008 -4.527 1.00 27.17 192 HIS A C 1
ATOM 1467 O O . HIS A 1 192 ? -21.561 -44.214 -4.350 1.00 26.73 192 HIS A O 1
ATOM 1474 N N . TRP A 1 193 ? -21.854 -42.068 -3.713 1.00 25.15 193 TRP A N 1
ATOM 1475 C CA . TRP A 1 193 ? -22.646 -42.455 -2.544 1.00 24.94 193 TRP A CA 1
ATOM 1476 C C . TRP A 1 193 ? -23.959 -43.139 -2.917 1.00 25.82 193 TRP A C 1
ATOM 1477 O O . TRP A 1 193 ? -24.453 -43.970 -2.150 1.00 28.40 193 TRP A O 1
ATOM 1488 N N . ILE A 1 194 ? -24.545 -42.803 -4.069 1.00 26.71 194 ILE A N 1
ATOM 1489 C CA . ILE A 1 194 ? -25.794 -43.447 -4.480 1.00 26.21 194 ILE A CA 1
ATOM 1490 C C . ILE A 1 194 ? -25.590 -44.948 -4.693 1.00 27.08 194 ILE A C 1
ATOM 1491 O O . ILE A 1 194 ? -26.422 -45.762 -4.284 1.00 31.41 194 ILE A O 1
ATOM 1496 N N . VAL A 1 195 ? -24.472 -45.350 -5.292 1.00 27.41 195 VAL A N 1
ATOM 1497 C CA . VAL A 1 195 ? -24.293 -46.778 -5.558 1.00 29.65 195 VAL A CA 1
ATOM 1498 C C . VAL A 1 195 ? -23.608 -47.529 -4.424 1.00 30.63 195 VAL A C 1
ATOM 1499 O O . VAL A 1 195 ? -23.722 -48.759 -4.356 1.00 35.10 195 VAL A O 1
ATOM 1503 N N . THR A 1 196 ? -22.908 -46.835 -3.527 1.00 29.56 196 THR A N 1
ATOM 1504 C CA . THR A 1 196 ? -22.200 -47.498 -2.440 1.00 28.55 196 THR A CA 1
ATOM 1505 C C . THR A 1 196 ? -22.860 -47.314 -1.078 1.00 33.59 196 THR A C 1
ATOM 1506 O O . THR A 1 196 ? -22.527 -48.058 -0.152 1.00 32.00 196 THR A O 1
ATOM 1510 N N . GLY A 1 197 ? -23.795 -46.361 -0.935 1.00 30.00 197 GLY A N 1
ATOM 1511 C CA . GLY A 1 197 ? -24.422 -46.091 0.347 1.00 36.15 197 GLY A CA 1
ATOM 1512 C C . GLY A 1 197 ? -25.654 -46.949 0.597 1.00 35.14 197 GLY A C 1
ATOM 1513 O O . GLY A 1 197 ? -26.050 -47.785 -0.203 1.00 36.36 197 GLY A O 1
ATOM 1514 N N . ASP A 1 198 ? -26.286 -46.720 1.758 1.00 38.66 198 ASP A N 1
ATOM 1515 C CA . ASP A 1 198 ? -27.501 -47.444 2.106 1.00 39.23 198 ASP A CA 1
ATOM 1516 C C . ASP A 1 198 ? -28.556 -46.457 2.611 1.00 38.72 198 ASP A C 1
ATOM 1517 O O . ASP A 1 198 ? -28.476 -45.239 2.402 1.00 37.00 198 ASP A O 1
ATOM 1522 N N . ALA A 1 199 ? -29.584 -46.990 3.280 1.00 39.74 199 ALA A N 1
ATOM 1523 C CA . ALA A 1 199 ? -30.658 -46.139 3.789 1.00 39.64 199 ALA A CA 1
ATOM 1524 C C . ALA A 1 199 ? -30.139 -45.149 4.818 1.00 39.48 199 ALA A C 1
ATOM 1525 O O . ALA A 1 199 ? -30.632 -44.015 4.891 1.00 36.74 199 ALA A O 1
ATOM 1527 N N . GLN A 1 200 ? -29.091 -45.560 5.528 1.00 39.00 200 GLN A N 1
ATOM 1528 C CA . GLN A 1 200 ? -28.431 -44.716 6.509 1.00 43.04 200 GLN A CA 1
ATOM 1529 C C . GLN A 1 200 ? -27.795 -43.553 5.755 1.0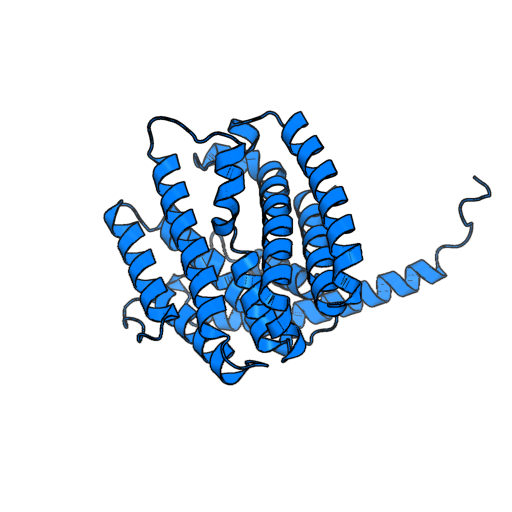0 40.57 200 GLN A C 1
ATOM 1530 O O . GLN A 1 200 ? -27.914 -42.401 6.171 1.00 36.10 200 GLN A O 1
ATOM 1536 N N . THR A 1 201 ? -27.109 -43.859 4.651 1.00 35.46 201 THR A N 1
ATOM 1537 C CA . THR A 1 201 ? -26.508 -42.813 3.833 1.00 34.37 201 THR A CA 1
ATOM 1538 C C . THR A 1 201 ? -27.553 -41.787 3.425 1.00 34.43 201 THR A C 1
ATOM 1539 O O . THR A 1 201 ? -27.323 -40.575 3.541 1.00 35.47 201 THR A O 1
ATOM 1543 N N . ARG A 1 202 ? -28.727 -42.250 2.991 1.00 33.92 202 ARG A N 1
ATOM 1544 C CA . ARG A 1 202 ? -29.729 -41.325 2.469 1.00 34.71 202 ARG A CA 1
ATOM 1545 C C . ARG A 1 202 ? -30.158 -40.321 3.530 1.00 33.49 202 ARG A C 1
ATOM 1546 O O . ARG A 1 202 ? -30.155 -39.113 3.288 1.00 32.16 202 ARG A O 1
ATOM 1554 N N . SER A 1 203 ? -30.503 -40.804 4.726 1.00 32.79 203 SER A N 1
ATOM 1555 C CA . SER A 1 203 ? -30.966 -39.906 5.779 1.00 34.33 203 SER A CA 1
ATOM 1556 C C . SER A 1 203 ? -29.899 -38.901 6.207 1.00 36.98 203 SER A C 1
ATOM 1557 O O . SER A 1 203 ? -30.224 -37.905 6.863 1.00 33.54 203 SER A O 1
ATOM 1560 N N . HIS A 1 204 ? -28.636 -39.127 5.860 1.00 34.84 204 HIS A N 1
ATOM 1561 C CA . HIS A 1 204 ? -27.594 -38.164 6.173 1.00 34.86 204 HIS A CA 1
ATOM 1562 C C . HIS A 1 204 ? -27.126 -37.387 4.952 1.00 30.14 204 HIS A C 1
ATOM 1563 O O . HIS A 1 204 ? -26.169 -36.615 5.055 1.00 30.14 204 HIS A O 1
ATOM 1570 N N . LEU A 1 205 ? -27.763 -37.586 3.803 1.00 31.60 205 LEU A N 1
ATOM 1571 C CA . LEU A 1 205 ? -27.328 -36.923 2.579 1.00 29.87 205 LEU A CA 1
ATOM 1572 C C . LEU A 1 205 ? -27.222 -35.412 2.692 1.00 28.91 205 LEU A C 1
ATOM 1573 O O . LEU A 1 205 ? -26.236 -34.853 2.175 1.00 27.58 205 LEU A O 1
ATOM 1578 N N . PRO A 1 206 ? -28.178 -34.691 3.295 1.00 31.89 206 PRO A N 1
ATOM 1579 C CA . PRO A 1 206 ? -28.023 -33.230 3.352 1.00 30.03 206 PRO A CA 1
ATOM 1580 C C . PRO A 1 206 ? -26.730 -32.816 4.023 1.00 27.77 206 PRO A C 1
ATOM 1581 O O . PRO A 1 206 ? -25.973 -32.001 3.474 1.00 26.15 206 PRO A O 1
ATOM 1585 N N . GLU A 1 207 ? -26.443 -33.370 5.197 1.00 27.87 207 GLU A N 1
ATOM 1586 C CA . GLU A 1 207 ? -25.191 -33.032 5.858 1.00 31.25 207 GLU A CA 1
ATOM 1587 C C . GLU A 1 207 ? -23.993 -33.510 5.046 1.00 28.66 207 GLU A C 1
ATOM 1588 O O . GLU A 1 207 ? -22.987 -32.795 4.927 1.00 29.57 207 GLU A O 1
ATOM 1594 N N . LEU A 1 208 ? -24.073 -34.717 4.482 1.00 26.46 208 LEU A N 1
ATOM 1595 C CA . LEU A 1 208 ? -22.955 -35.215 3.690 1.00 26.48 208 LEU A CA 1
ATOM 1596 C C . LEU A 1 208 ? -22.683 -34.298 2.512 1.00 24.07 208 LEU A C 1
ATOM 1597 O O . LEU A 1 208 ? -21.523 -34.066 2.148 1.00 24.05 208 LEU A O 1
ATOM 1602 N N . ILE A 1 209 ? -23.740 -33.755 1.911 1.00 25.32 209 ILE A N 1
ATOM 1603 C CA . ILE A 1 209 ? -23.543 -32.920 0.737 1.00 24.75 209 ILE A CA 1
ATOM 1604 C C . ILE A 1 209 ? -22.989 -31.565 1.146 1.00 24.53 209 ILE A C 1
ATOM 1605 O O . ILE A 1 209 ? -22.153 -30.994 0.447 1.00 22.14 209 ILE A O 1
ATOM 1610 N N . ALA A 1 210 ? -23.375 -31.059 2.319 1.00 24.62 210 ALA A N 1
ATOM 1611 C CA . ALA A 1 210 ? -22.775 -29.808 2.777 1.00 24.93 210 ALA A CA 1
ATOM 1612 C C . ALA A 1 210 ? -21.284 -29.989 3.040 1.00 24.36 210 ALA A C 1
ATOM 1613 O O . ALA A 1 210 ? -20.473 -29.115 2.707 1.00 24.99 210 ALA A O 1
ATOM 16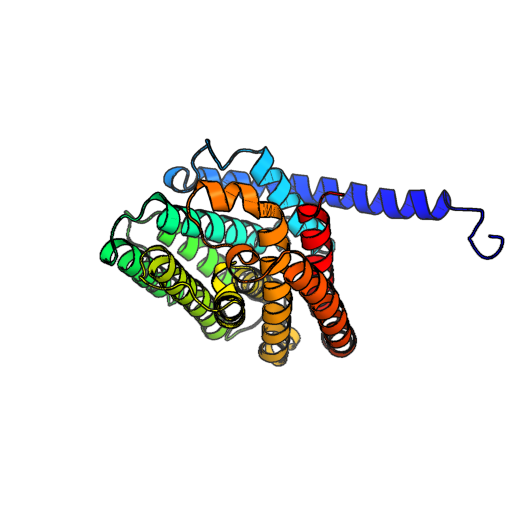15 N N . ALA A 1 211 ? -20.905 -31.118 3.647 1.00 24.87 211 ALA A N 1
ATOM 1616 C CA . ALA A 1 211 ? -19.488 -31.422 3.803 1.00 24.62 211 ALA A CA 1
ATOM 1617 C C . ALA A 1 211 ? -18.813 -31.586 2.448 1.00 24.82 211 ALA A C 1
ATOM 1618 O O . ALA A 1 211 ? -17.701 -31.104 2.240 1.00 25.63 211 ALA A O 1
ATOM 1620 N N . SER A 1 212 ? -19.471 -32.262 1.512 1.00 23.59 212 SER A N 1
ATOM 1621 C CA . SER A 1 212 ? -18.880 -32.401 0.182 1.00 23.98 212 SER A CA 1
ATOM 1622 C C . SER A 1 212 ? -18.608 -31.038 -0.448 1.00 24.54 212 SER A C 1
ATOM 1623 O O . SER A 1 212 ? -17.553 -30.822 -1.069 1.00 25.82 212 SER A O 1
ATOM 1626 N N . ARG A 1 213 ? -19.523 -30.080 -0.254 1.00 23.94 213 ARG A N 1
ATOM 1627 C CA . ARG A 1 213 ? -19.337 -28.757 -0.840 1.00 22.68 213 ARG A CA 1
ATOM 1628 C C . ARG A 1 213 ? -18.228 -27.985 -0.155 1.00 22.54 213 ARG A C 1
ATOM 1629 O O . ARG A 1 213 ? -17.587 -27.147 -0.783 1.00 16.95 213 ARG A O 1
ATOM 1637 N N . GLU A 1 214 ? -18.012 -28.230 1.140 1.00 25.44 214 GLU A N 1
ATOM 1638 C CA . GLU A 1 214 ? -16.865 -27.664 1.842 1.00 25.57 214 GLU A CA 1
ATOM 1639 C C . GLU A 1 214 ? -15.539 -28.204 1.297 1.00 25.86 214 GLU A C 1
ATOM 1640 O O . GLU A 1 214 ? -14.576 -27.442 1.120 1.00 25.79 214 GLU A O 1
ATOM 1646 N N . VAL A 1 215 ? -15.459 -29.514 1.050 1.00 25.86 215 VAL A N 1
ATOM 1647 C CA . VAL A 1 215 ? -14.240 -30.087 0.478 1.00 26.51 215 VAL A CA 1
ATOM 1648 C C . VAL A 1 215 ? -14.012 -29.535 -0.924 1.00 25.01 215 VAL A C 1
ATOM 1649 O O . VAL A 1 215 ? -12.881 -29.216 -1.313 1.00 27.26 215 VAL A O 1
ATOM 1653 N N . GLN A 1 216 ? -15.091 -29.389 -1.692 1.00 26.50 216 GLN A N 1
ATOM 1654 C CA . GLN A 1 216 ? -14.982 -28.872 -3.058 1.00 26.00 216 GLN A CA 1
ATOM 1655 C C . GLN A 1 216 ? -14.375 -27.470 -3.091 1.00 27.00 216 GLN A C 1
ATOM 1656 O O . GLN A 1 216 ? -13.627 -27.137 -4.011 1.00 27.43 216 GLN A O 1
ATOM 1662 N N . ARG A 1 217 ? -14.677 -26.626 -2.094 1.00 25.73 217 ARG A N 1
ATOM 1663 C CA . ARG A 1 217 ? -14.048 -25.310 -2.063 1.00 27.85 217 ARG A CA 1
ATOM 1664 C C . ARG A 1 217 ? -12.550 -25.442 -1.810 1.00 26.61 217 ARG A C 1
ATOM 1665 O O . ARG A 1 217 ? -11.739 -24.767 -2.456 1.00 27.38 217 ARG A O 1
ATOM 1673 N N . ILE A 1 218 ? -12.168 -26.343 -0.905 1.00 25.31 218 ILE A N 1
ATOM 1674 C CA . ILE A 1 218 ? -10.757 -26.667 -0.699 1.00 24.42 218 ILE A CA 1
ATOM 1675 C C . ILE A 1 218 ? -10.121 -27.154 -1.998 1.00 27.80 218 ILE A C 1
ATOM 1676 O O . ILE A 1 218 ? -9.031 -26.710 -2.380 1.00 28.29 218 ILE A O 1
ATOM 1681 N N . LEU A 1 219 ? -10.805 -28.047 -2.721 1.00 25.44 219 LEU A N 1
ATOM 1682 C CA . LEU A 1 219 ? -10.220 -28.578 -3.949 1.00 27.63 219 LEU A CA 1
ATOM 1683 C C . LEU A 1 219 ? -10.035 -27.485 -5.000 1.00 30.19 219 LEU A C 1
ATOM 1684 O O . LEU A 1 219 ? -9.051 -27.495 -5.749 1.00 28.26 219 LEU A O 1
ATOM 1689 N N . ARG A 1 220 ? -10.979 -26.541 -5.078 1.00 27.59 220 ARG A N 1
ATOM 1690 C CA . ARG A 1 220 ? -10.864 -25.443 -6.035 1.00 31.92 220 ARG A CA 1
ATOM 1691 C C . ARG A 1 220 ? -9.652 -24.566 -5.732 1.00 31.31 220 ARG A C 1
ATOM 1692 O O . ARG A 1 220 ? -8.911 -24.171 -6.647 1.00 31.10 220 ARG A O 1
ATOM 1700 N N . LEU A 1 221 ? -9.425 -24.266 -4.451 1.00 28.23 221 LEU A N 1
ATOM 1701 C CA . LEU A 1 221 ? -8.264 -23.477 -4.064 1.00 30.11 221 LEU A CA 1
ATOM 1702 C C . LEU A 1 221 ? -6.966 -24.207 -4.378 1.00 31.57 221 LEU A C 1
ATOM 1703 O O . LEU A 1 221 ? -6.022 -23.609 -4.916 1.00 27.46 221 LEU A O 1
ATOM 1708 N N . SER A 1 222 ? -6.904 -25.504 -4.044 1.00 29.97 222 SER A N 1
ATOM 1709 C CA . SER A 1 222 ? -5.688 -26.274 -4.279 1.00 26.14 222 SER A CA 1
ATOM 1710 C C . SER A 1 222 ? -5.445 -26.448 -5.778 1.00 32.36 222 SER A C 1
ATOM 1711 O O . SER A 1 222 ? -4.323 -26.245 -6.263 1.00 33.38 222 SER A O 1
ATOM 1714 N N . ASN A 1 223 ? -6.498 -26.765 -6.531 1.00 28.71 223 ASN A N 1
ATOM 1715 C CA . ASN A 1 223 ? -6.424 -26.772 -7.991 1.00 31.89 223 ASN A CA 1
ATOM 1716 C C . ASN A 1 223 ? -5.829 -25.480 -8.541 1.00 35.49 223 ASN A C 1
ATOM 1717 O O . ASN A 1 223 ? -4.883 -25.513 -9.333 1.00 32.96 223 ASN A O 1
ATOM 1722 N N . ASP A 1 224 ? -6.373 -24.326 -8.125 1.00 32.78 224 ASP A N 1
ATOM 1723 C CA . ASP A 1 224 ? -5.987 -23.057 -8.742 1.00 36.11 224 ASP A CA 1
ATOM 1724 C C . ASP A 1 224 ? -4.544 -22.687 -8.403 1.00 37.02 224 ASP A C 1
ATOM 1725 O O . ASP A 1 224 ? -3.822 -22.135 -9.246 1.00 34.92 224 ASP A O 1
ATOM 1730 N N . LEU A 1 225 ? -4.115 -22.954 -7.167 1.00 31.71 225 LEU A N 1
ATOM 1731 C CA . LEU A 1 225 ? -2.720 -22.735 -6.804 1.00 36.71 225 LEU A CA 1
ATOM 1732 C C . LEU A 1 225 ? -1.787 -23.556 -7.677 1.00 36.48 225 LEU A C 1
ATOM 1733 O O . LEU A 1 225 ? -0.653 -23.144 -7.928 1.00 40.32 225 LEU A O 1
ATOM 1738 N N . ALA A 1 226 ? -2.236 -24.729 -8.121 1.00 34.81 226 ALA A N 1
ATOM 1739 C CA . ALA A 1 226 ? -1.423 -25.582 -8.975 1.00 40.69 226 ALA A CA 1
ATOM 1740 C C . ALA A 1 226 ? -1.538 -25.235 -10.453 1.00 43.72 226 ALA A C 1
ATOM 1741 O O . ALA A 1 226 ? -0.597 -25.474 -11.211 1.00 43.27 226 ALA A O 1
ATOM 1743 N N . SER A 1 227 ? -2.671 -24.680 -10.885 1.00 44.96 227 SER A N 1
ATOM 1744 C CA . SER A 1 227 ? -2.951 -24.460 -12.299 1.00 48.06 227 SER A CA 1
ATOM 1745 C C . SER A 1 227 ? -2.790 -23.007 -12.728 1.00 51.16 227 SER A C 1
ATOM 1746 O O . SER A 1 227 ? -3.256 -22.637 -13.810 1.00 50.42 227 SER A O 1
ATOM 1749 N N . TYR A 1 228 ? -2.133 -22.180 -11.914 1.00 50.11 228 TYR A N 1
ATOM 1750 C CA . TYR A 1 228 ? -2.103 -20.747 -12.194 1.00 54.61 228 TYR A CA 1
ATOM 1751 C C . TYR A 1 228 ? -1.499 -20.449 -13.565 1.00 55.47 228 TYR A C 1
ATOM 1752 O O . TYR A 1 228 ? -2.075 -19.698 -14.360 1.00 56.70 228 TYR A O 1
ATOM 1761 N N . GLU A 1 229 ? -0.350 -21.055 -13.843 1.00 58.84 229 GLU A N 1
ATOM 1762 C CA . GLU A 1 229 ? 0.339 -20.855 -15.113 1.00 64.84 229 GLU A CA 1
ATOM 1763 C C . GLU A 1 229 ? -0.502 -21.284 -16.314 1.00 63.33 229 GLU A C 1
ATOM 1764 O O . GLU A 1 229 ? -0.537 -20.592 -17.332 1.00 67.74 229 GLU A O 1
ATOM 1770 N N . ARG A 1 230 ? -1.178 -22.423 -16.195 1.00 56.71 230 ARG A N 1
ATOM 1771 C CA . ARG A 1 230 ? -1.984 -22.921 -17.262 1.00 62.64 230 ARG A CA 1
ATOM 1772 C C . ARG A 1 230 ? -3.125 -21.953 -17.479 1.00 68.28 230 ARG A C 1
ATOM 1773 O O . ARG A 1 230 ? -3.419 -21.581 -18.587 1.00 71.07 230 ARG A O 1
ATOM 1781 N N . ASP A 1 231 ? -3.778 -21.552 -16.401 1.00 64.22 231 ASP A N 1
ATOM 1782 C CA . ASP A 1 231 ? -4.914 -20.658 -16.472 1.00 64.89 231 ASP A CA 1
ATOM 1783 C C . ASP A 1 231 ? -4.595 -19.290 -17.058 1.00 64.88 231 ASP A C 1
ATOM 1784 O O . ASP A 1 231 ? -5.402 -18.707 -17.743 1.00 67.67 231 ASP A O 1
ATOM 1789 N N . ILE A 1 232 ? -3.411 -18.806 -16.774 1.00 66.36 232 ILE A N 1
ATOM 1790 C CA . ILE A 1 232 ? -2.930 -17.560 -17.282 1.00 67.45 232 ILE A CA 1
ATOM 1791 C C . ILE A 1 232 ? -2.882 -17.720 -18.788 1.00 69.49 232 ILE A C 1
ATOM 1792 O O . ILE A 1 232 ? -3.312 -16.872 -19.525 1.00 67.64 232 ILE A O 1
ATOM 1797 N N . ARG A 1 233 ? -2.432 -18.876 -19.224 1.00 70.21 233 ARG A N 1
ATOM 1798 C CA . ARG A 1 233 ? -2.288 -19.182 -20.625 1.00 73.74 233 ARG A CA 1
ATOM 1799 C C . ARG A 1 233 ? -3.553 -19.256 -21.438 1.00 75.36 233 ARG A C 1
ATOM 1800 O O . ARG A 1 233 ? -3.505 -19.055 -22.644 1.00 79.33 233 ARG A O 1
ATOM 1808 N N . SER A 1 234 ? -4.674 -19.564 -20.817 1.00 72.63 234 SER A N 1
ATOM 1809 C CA . SER A 1 234 ? -5.890 -19.703 -21.579 1.00 74.31 234 SER A CA 1
ATOM 1810 C C . SER A 1 234 ? -6.954 -18.706 -21.221 1.00 72.25 234 SER A C 1
ATOM 1811 O O . SER A 1 234 ? -8.090 -18.853 -21.599 1.00 72.84 234 SER A O 1
ATOM 1814 N N . GLY A 1 235 ? -6.576 -17.700 -20.474 1.00 68.94 235 GLY A N 1
ATOM 1815 C CA . GLY A 1 235 ? -7.522 -16.705 -20.049 1.00 66.63 235 GLY A CA 1
ATOM 1816 C C . GLY A 1 235 ? -8.593 -17.237 -19.126 1.00 68.25 235 GLY A C 1
ATOM 1817 O O . GLY A 1 235 ? -9.569 -16.559 -18.899 1.00 67.87 235 GLY A O 1
ATOM 1818 N N . ASP A 1 236 ? -8.413 -18.434 -18.587 1.00 65.32 236 ASP A N 1
ATOM 1819 C CA . ASP A 1 236 ? -9.380 -19.005 -17.712 1.00 61.80 236 ASP A CA 1
ATOM 1820 C C . ASP A 1 236 ? -9.241 -18.361 -16.377 1.00 55.88 236 ASP A C 1
ATOM 1821 O O . ASP A 1 236 ? -8.188 -17.897 -16.014 1.00 52.33 236 ASP A O 1
ATOM 1826 N N . LEU A 1 237 ? -10.329 -18.372 -15.639 1.00 53.62 237 LEU A N 1
ATOM 1827 C CA . LEU A 1 237 ? -10.374 -17.753 -14.359 1.00 47.42 237 LEU A CA 1
ATOM 1828 C C . LEU A 1 237 ? -9.559 -18.530 -13.376 1.00 42.76 237 LEU A C 1
ATOM 1829 O O . LEU A 1 237 ? -9.497 -19.716 -13.473 1.00 45.60 237 LEU A O 1
ATOM 1834 N N . ASN A 1 238 ? -8.953 -17.853 -12.421 1.00 40.41 238 ASN A N 1
ATOM 1835 C CA . ASN A 1 238 ? -8.136 -18.505 -11.409 1.00 38.28 238 ASN A CA 1
ATOM 1836 C C . ASN A 1 238 ? -8.156 -17.660 -10.140 1.00 40.27 238 ASN A C 1
ATOM 1837 O O . ASN A 1 238 ? -8.031 -16.436 -10.204 1.00 38.33 238 ASN A O 1
ATOM 1842 N N . ALA A 1 239 ? -8.301 -18.324 -8.985 1.00 38.34 239 ALA A N 1
ATOM 1843 C CA . ALA A 1 239 ? -8.405 -17.604 -7.718 1.00 37.36 239 ALA A CA 1
ATOM 1844 C C . ALA A 1 239 ? -7.250 -16.630 -7.494 1.00 38.27 239 ALA A C 1
ATOM 1845 O O . ALA A 1 239 ? -7.420 -15.618 -6.808 1.00 39.31 239 ALA A O 1
ATOM 1847 N N . LEU A 1 240 ? -6.070 -16.915 -8.039 1.00 38.54 240 LEU A N 1
ATOM 1848 C CA . LEU A 1 240 ? -4.942 -16.029 -7.760 1.00 41.46 240 LEU A CA 1
ATOM 1849 C C . LEU A 1 240 ? -5.002 -14.725 -8.547 1.00 44.01 240 LEU A C 1
ATOM 1850 O O . LEU A 1 240 ? -4.173 -13.839 -8.310 1.00 45.70 240 LEU A O 1
ATOM 1855 N N . LEU A 1 241 ? -5.973 -14.572 -9.453 1.00 44.89 241 LEU A N 1
ATOM 1856 C CA . LEU A 1 241 ? -6.246 -13.274 -10.059 1.00 43.32 241 LEU A CA 1
ATOM 1857 C C . LEU A 1 241 ? -7.094 -12.377 -9.162 1.00 43.69 241 LEU A C 1
ATOM 1858 O O . LEU A 1 241 ? -7.133 -11.164 -9.383 1.00 48.62 241 LEU A O 1
ATOM 1863 N N . LEU A 1 242 ? -7.755 -12.945 -8.157 1.00 37.45 242 LEU A N 1
ATOM 1864 C CA . LEU A 1 242 ? -8.696 -12.221 -7.314 1.00 39.27 242 LEU A CA 1
ATOM 1865 C C . LEU A 1 242 ? -8.148 -11.905 -5.929 1.00 42.54 242 LEU A C 1
ATOM 1866 O O . LEU A 1 242 ? -8.575 -10.923 -5.321 1.00 47.11 242 LEU A O 1
ATOM 1871 N N . VAL A 1 243 ? -7.252 -12.738 -5.401 1.00 41.16 243 VAL A N 1
ATOM 1872 C CA . VAL A 1 243 ? -6.457 -12.457 -4.212 1.00 39.00 243 VAL A CA 1
ATOM 1873 C C . VAL A 1 243 ? -5.044 -12.939 -4.479 1.00 43.40 243 VAL A C 1
ATOM 1874 O O . VAL A 1 243 ? -4.763 -13.578 -5.499 1.00 40.47 243 VAL A O 1
ATOM 1878 N N . ASP A 1 244 ? -4.139 -12.656 -3.549 1.00 42.32 244 ASP A N 1
ATOM 1879 C CA . ASP A 1 244 ? -2.762 -13.076 -3.744 1.00 43.98 244 ASP A CA 1
ATOM 1880 C C . ASP A 1 244 ? -2.536 -14.481 -3.182 1.00 46.58 244 ASP A C 1
ATOM 1881 O O . ASP A 1 244 ? -3.302 -14.982 -2.351 1.00 44.21 244 ASP A O 1
ATOM 1886 N N . ARG A 1 245 ? -1.468 -15.118 -3.676 1.00 44.32 245 ARG A N 1
ATOM 1887 C CA . ARG A 1 245 ? -1.104 -16.469 -3.260 1.00 43.74 245 ARG A CA 1
ATOM 1888 C C . ARG A 1 245 ? -1.089 -16.623 -1.745 1.00 45.14 245 ARG A C 1
ATOM 1889 O O . ARG A 1 245 ? -1.467 -17.678 -1.221 1.00 42.13 245 ARG A O 1
ATOM 1897 N N . GLU A 1 246 ? -0.671 -15.581 -1.026 1.00 43.93 246 GLU A N 1
ATOM 1898 C CA . GLU A 1 246 ? -0.640 -15.662 0.427 1.00 46.80 246 GLU A CA 1
ATOM 1899 C C . GLU A 1 246 ? -2.033 -15.866 1.005 1.00 46.09 246 GLU A C 1
ATOM 1900 O O . GLU A 1 246 ? -2.212 -16.655 1.937 1.00 38.43 246 GLU A O 1
ATOM 1906 N N . GLU A 1 247 ? -3.034 -15.151 0.481 1.00 45.46 247 GLU A N 1
ATOM 1907 C CA . GLU A 1 247 ? -4.383 -15.323 1.011 1.00 44.23 247 GLU A CA 1
ATOM 1908 C C . GLU A 1 247 ? -4.965 -16.673 0.600 1.00 38.74 247 GLU A C 1
ATOM 1909 O O . GLU A 1 247 ? -5.617 -17.341 1.413 1.00 35.39 247 GLU A O 1
ATOM 1915 N N . VAL A 1 248 ? -4.718 -17.107 -0.640 1.00 36.44 248 VAL A N 1
ATOM 1916 C CA . VAL A 1 248 ? -5.226 -18.408 -1.070 1.00 36.36 248 VAL A CA 1
ATOM 1917 C C . VAL A 1 248 ? -4.640 -19.513 -0.208 1.00 39.39 248 VAL A C 1
ATOM 1918 O O . VAL A 1 248 ? -5.357 -20.423 0.234 1.00 38.31 248 VAL A O 1
ATOM 1922 N N . SER A 1 249 ? -3.328 -19.444 0.049 1.00 38.31 249 SER A N 1
ATOM 1923 C CA . SER A 1 249 ? -2.658 -20.469 0.841 1.00 40.37 249 SER A CA 1
ATOM 1924 C C . SER A 1 249 ? -3.096 -20.434 2.300 1.00 38.85 249 SER A C 1
ATOM 1925 O O . SER A 1 249 ? -3.276 -21.489 2.916 1.00 38.89 249 SER A O 1
ATOM 1928 N N . ARG A 1 250 ? -3.240 -19.241 2.888 1.00 39.90 250 ARG A N 1
ATOM 1929 C CA . ARG A 1 250 ? -3.705 -19.182 4.275 1.00 40.06 250 ARG A CA 1
ATOM 1930 C C . ARG A 1 250 ? -5.139 -19.682 4.384 1.00 40.98 250 ARG A C 1
ATOM 1931 O O . ARG A 1 250 ? -5.502 -20.377 5.344 1.00 40.55 250 ARG A O 1
ATOM 1939 N N . GLN A 1 251 ? -5.965 -19.337 3.402 1.00 36.66 251 GLN A N 1
ATOM 1940 C CA . GLN A 1 251 ? -7.339 -19.805 3.383 1.00 39.40 251 GLN A CA 1
ATOM 1941 C C . GLN A 1 251 ? -7.427 -21.313 3.147 1.00 35.60 251 GLN A C 1
ATOM 1942 O O . GLN A 1 251 ? -8.252 -21.992 3.770 1.00 34.26 251 GLN A O 1
ATOM 1948 N N . LEU A 1 252 ? -6.594 -21.866 2.257 1.00 33.54 252 LEU A N 1
ATOM 1949 C CA . LEU A 1 252 ? -6.545 -23.323 2.124 1.00 31.50 252 LEU A CA 1
ATOM 1950 C C . LEU A 1 252 ? -6.241 -23.978 3.471 1.00 32.52 252 LEU A C 1
ATOM 1951 O O . LEU A 1 252 ? -6.962 -24.883 3.914 1.00 28.88 252 LEU A O 1
ATOM 1956 N N . ARG A 1 253 ? -5.215 -23.476 4.166 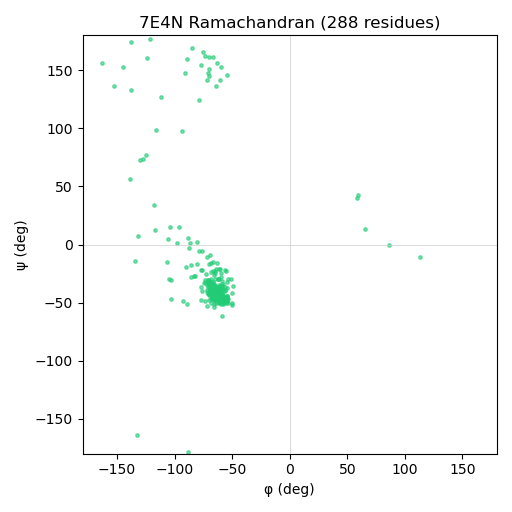1.00 32.61 253 ARG A N 1
ATOM 1957 C CA . ARG A 1 253 ? -4.826 -24.022 5.464 1.00 35.90 253 ARG A CA 1
ATOM 1958 C C . ARG A 1 253 ? -5.980 -23.990 6.453 1.00 35.27 253 ARG A C 1
ATOM 1959 O O . ARG A 1 253 ? -6.216 -24.959 7.185 1.00 34.18 253 ARG A O 1
ATOM 1967 N N . ASP A 1 254 ? -6.683 -22.864 6.530 1.00 34.25 254 ASP A N 1
ATOM 1968 C CA . ASP A 1 254 ? -7.710 -22.756 7.559 1.00 36.64 254 ASP A CA 1
ATOM 1969 C C . ASP A 1 254 ? -8.960 -23.536 7.179 1.00 35.78 254 ASP A C 1
ATOM 1970 O O . ASP A 1 254 ? -9.598 -24.138 8.048 1.00 34.84 254 ASP A O 1
ATOM 1975 N N . ARG A 1 255 ? -9.317 -23.542 5.890 1.00 29.52 255 ARG A N 1
ATOM 1976 C CA . ARG A 1 255 ? -10.478 -24.310 5.446 1.00 31.57 255 ARG A CA 1
ATOM 1977 C C . ARG A 1 255 ? -10.279 -25.794 5.688 1.00 31.55 255 ARG A C 1
ATOM 1978 O O . ARG A 1 255 ? -11.198 -26.491 6.141 1.00 32.86 255 ARG A O 1
ATOM 1986 N N . ILE A 1 256 ? -9.088 -26.295 5.381 1.00 33.80 256 ILE A N 1
ATOM 1987 C CA . ILE A 1 256 ? -8.762 -27.684 5.672 1.00 31.08 256 ILE A CA 1
ATOM 1988 C C . ILE A 1 256 ? -8.973 -27.970 7.155 1.00 34.52 256 ILE A C 1
ATOM 1989 O O . ILE A 1 256 ? -9.616 -28.953 7.525 1.00 30.64 256 ILE A O 1
ATOM 1994 N N . ARG A 1 257 ? -8.455 -27.103 8.029 1.00 32.76 257 ARG A N 1
ATOM 1995 C CA . ARG A 1 257 ? -8.553 -27.410 9.452 1.00 37.94 257 ARG A CA 1
ATOM 1996 C C . ARG A 1 257 ? -9.991 -27.340 9.936 1.00 37.41 257 ARG A C 1
ATOM 1997 O O . ARG A 1 257 ? -10.392 -28.128 10.799 1.00 38.10 257 ARG A O 1
ATOM 2005 N N . ALA A 1 258 ? -10.789 -26.433 9.370 1.00 36.81 258 ALA A N 1
ATOM 2006 C CA . ALA A 1 258 ? -12.195 -26.374 9.722 1.00 34.22 258 ALA A CA 1
ATOM 2007 C C . ALA A 1 258 ? -12.934 -27.595 9.202 1.00 35.71 258 ALA A C 1
ATOM 2008 O O . ALA A 1 258 ? -13.782 -28.161 9.904 1.00 35.53 258 ALA A O 1
ATOM 2010 N N . CYS A 1 259 ? -12.618 -28.018 7.970 1.00 33.35 259 CYS A N 1
ATOM 2011 C CA . CYS A 1 259 ? -13.326 -29.142 7.359 1.00 32.85 259 CYS A CA 1
ATOM 2012 C C . CYS A 1 259 ? -13.077 -30.437 8.126 1.00 31.21 259 CYS A C 1
ATOM 2013 O O . CYS A 1 259 ? -13.985 -31.257 8.309 1.00 35.61 259 CYS A O 1
ATOM 2016 N N . GLN A 1 260 ? -11.855 -30.632 8.589 1.00 33.52 260 GLN A N 1
ATOM 2017 C CA . GLN A 1 260 ? -11.537 -31.830 9.347 1.00 36.52 260 GLN A CA 1
ATOM 2018 C C . GLN A 1 260 ? -12.198 -31.835 10.717 1.00 34.13 260 GLN A C 1
ATOM 2019 O O . GLN A 1 260 ? -12.560 -32.909 11.220 1.00 33.51 260 GLN A O 1
ATOM 2025 N N . ASP A 1 261 ? -12.398 -30.650 11.314 1.00 31.31 261 ASP A N 1
ATOM 2026 C CA . ASP A 1 261 ? -13.234 -30.540 12.506 1.00 37.51 261 ASP A CA 1
ATOM 2027 C C . ASP A 1 261 ? -14.667 -30.995 12.231 1.00 36.27 261 ASP A C 1
ATOM 2028 O O . ASP A 1 261 ? -15.265 -31.694 13.059 1.00 34.82 261 ASP A O 1
ATOM 2033 N N . HIS A 1 262 ? -15.238 -30.612 11.078 1.00 30.28 262 HIS A N 1
ATOM 2034 C CA . HIS A 1 262 ? -16.581 -31.079 10.736 1.00 33.81 262 HIS A CA 1
ATOM 2035 C C . HIS A 1 262 ? -16.586 -32.579 10.471 1.00 33.56 262 HIS A C 1
ATOM 2036 O O . HIS A 1 262 ? -17.467 -33.300 10.947 1.00 30.11 262 HIS A O 1
ATOM 2043 N N . LEU A 1 263 ? -15.619 -33.064 9.687 1.00 31.45 263 LEU A N 1
ATOM 2044 C CA . LEU A 1 263 ? -15.534 -34.499 9.446 1.00 30.37 263 LEU A CA 1
ATOM 2045 C C . LEU A 1 263 ? -15.347 -35.269 10.747 1.00 31.64 263 LEU A C 1
ATOM 2046 O O . LEU A 1 263 ? -15.879 -36.375 10.898 1.00 31.13 263 LEU A O 1
ATOM 2051 N N . HIS A 1 264 ? -14.610 -34.698 11.703 1.00 32.11 264 HIS A N 1
ATOM 2052 C CA . HIS A 1 264 ? -14.459 -35.359 12.994 1.00 37.17 264 HIS A CA 1
ATOM 2053 C C . HIS A 1 264 ? -15.818 -35.576 13.653 1.00 36.87 264 HIS A C 1
ATOM 2054 O O . HIS A 1 264 ? -16.099 -36.664 14.173 1.00 36.26 264 HIS A O 1
ATOM 2061 N N . ALA A 1 265 ? -16.694 -34.567 13.602 1.00 34.34 265 ALA A N 1
ATOM 2062 C CA . ALA A 1 265 ? -18.032 -34.730 14.159 1.00 35.23 265 ALA A CA 1
ATOM 2063 C C . ALA A 1 265 ? -18.858 -35.689 13.319 1.00 37.00 265 ALA A C 1
ATOM 2064 O O . ALA A 1 265 ? -19.530 -36.581 13.849 1.00 37.28 265 ALA A O 1
ATOM 2066 N N . LEU A 1 266 ? -18.848 -35.489 12.026 1.00 35.59 266 LEU A N 1
ATOM 2067 C CA . LEU A 1 266 ? -19.650 -36.241 11.103 1.00 32.76 266 LEU A CA 1
ATOM 2068 C C . LEU A 1 266 ? -19.387 -37.724 11.054 1.00 37.18 266 LEU A C 1
ATOM 2069 O O . LEU A 1 266 ? -20.264 -38.504 10.833 1.00 36.43 266 LEU A O 1
ATOM 2074 N N . GLU A 1 267 ? -18.166 -38.128 11.338 1.00 34.75 267 GLU A N 1
ATOM 2075 C CA . GLU A 1 267 ? -17.818 -39.530 11.300 1.00 38.31 267 GLU A CA 1
ATOM 2076 C C . GLU A 1 267 ? -18.458 -40.395 12.388 1.00 39.88 267 GLU A C 1
ATOM 2077 O O . GLU A 1 267 ? -18.516 -41.583 12.251 1.00 34.50 267 GLU A O 1
ATOM 2083 N N . VAL A 1 268 ? -18.975 -39.747 13.412 1.00 39.67 268 VAL A N 1
ATOM 2084 C CA . VAL A 1 268 ? -19.629 -40.480 14.460 1.00 44.68 268 VAL A CA 1
ATOM 2085 C C . VAL A 1 268 ? -20.864 -41.103 13.848 1.00 47.39 268 VAL A C 1
ATOM 2086 O O . VAL A 1 268 ? -21.188 -42.216 14.135 1.00 48.49 268 VAL A O 1
ATOM 2090 N N . THR A 1 269 ? -21.492 -40.417 12.917 1.00 49.13 269 THR A N 1
ATOM 2091 C CA . THR A 1 269 ? -22.649 -40.992 12.282 1.00 56.48 269 THR A CA 1
ATOM 2092 C C . THR A 1 269 ? -22.412 -41.537 10.894 1.00 58.77 269 THR A C 1
ATOM 2093 O O . THR A 1 269 ? -23.051 -42.473 10.492 1.00 61.39 269 THR A O 1
ATOM 2097 N N . CYS A 1 270 ? -21.474 -40.927 10.177 1.00 45.52 270 CYS A N 1
ATOM 2098 C CA . CYS A 1 270 ? -21.123 -41.353 8.829 1.00 44.15 270 CYS A CA 1
ATOM 2099 C C . CYS A 1 270 ? -19.626 -41.626 8.772 1.00 38.40 270 CYS A C 1
ATOM 2100 O O . CYS A 1 270 ? -18.861 -40.817 8.247 1.00 33.44 270 CYS A O 1
ATOM 2103 N N . PRO A 1 271 ? -19.202 -42.777 9.313 1.00 38.44 271 PRO A N 1
ATOM 2104 C CA . PRO A 1 271 ? -17.788 -43.169 9.336 1.00 34.87 271 PRO A CA 1
ATOM 2105 C C . PRO A 1 271 ? -17.208 -43.327 7.933 1.00 31.57 271 PRO A C 1
ATOM 2106 O O . PRO A 1 271 ? -16.155 -42.763 7.636 1.00 29.20 271 PRO A O 1
ATOM 2110 N N . ARG A 1 272 ? -17.892 -44.087 7.083 1.00 32.14 272 ARG A N 1
ATOM 2111 C CA . ARG A 1 272 ? -17.433 -44.311 5.718 1.00 33.24 272 ARG A CA 1
ATOM 2112 C C . ARG A 1 272 ? -17.531 -43.040 4.879 1.00 30.37 272 ARG A C 1
ATOM 2113 O O . ARG A 1 272 ? -16.673 -42.773 4.038 1.00 29.12 272 ARG A O 1
ATOM 2121 N N . GLU A 1 273 ? -18.582 -42.261 5.113 1.00 26.01 273 GLU A N 1
ATOM 2122 C CA . GLU A 1 273 ? -18.792 -41.020 4.377 1.00 28.83 273 GLU A CA 1
ATOM 2123 C C . GLU A 1 273 ? -17.711 -39.992 4.697 1.00 28.19 273 GLU A C 1
ATOM 2124 O O . GLU A 1 273 ? -17.098 -39.422 3.795 1.00 25.58 273 GLU A O 1
ATOM 2130 N N . ALA A 1 274 ? -17.483 -39.758 5.986 1.00 27.51 274 ALA A N 1
ATOM 2131 C CA . ALA A 1 274 ? -16.475 -38.799 6.421 1.00 27.05 274 ALA A CA 1
ATOM 2132 C C . ALA A 1 274 ? -15.094 -39.178 5.899 1.00 23.42 274 ALA A C 1
ATOM 2133 O O . ALA A 1 274 ? -14.353 -38.330 5.401 1.00 25.61 274 ALA A O 1
ATOM 2135 N N . LEU A 1 275 ? -14.753 -40.458 6.017 1.00 24.76 275 LEU A N 1
ATOM 2136 C CA . LEU A 1 275 ? -13.461 -40.951 5.555 1.00 24.21 275 LEU A CA 1
ATOM 2137 C C . LEU A 1 275 ? -13.260 -40.648 4.074 1.00 22.55 275 LEU A C 1
ATOM 2138 O O . LEU A 1 275 ? -12.203 -40.165 3.667 1.00 23.63 275 LEU A O 1
ATOM 2143 N N . TYR A 1 276 ? -14.281 -40.935 3.273 1.00 23.95 276 TYR A N 1
ATOM 2144 C CA . TYR A 1 276 ? -14.218 -40.691 1.837 1.00 25.57 276 TYR A CA 1
ATOM 2145 C C . TYR A 1 276 ? -13.858 -39.237 1.554 1.00 22.56 276 TYR A C 1
ATOM 2146 O O . TYR A 1 276 ? -12.988 -38.950 0.732 1.00 25.33 276 TYR A O 1
ATOM 2155 N N . LEU A 1 277 ? -14.535 -38.324 2.242 1.00 24.25 277 LEU A N 1
ATOM 2156 C CA . LEU A 1 277 ? -14.292 -36.908 2.079 1.00 24.93 277 LEU A CA 1
ATOM 2157 C C . LEU A 1 277 ? -12.909 -36.479 2.586 1.00 24.94 277 LEU A C 1
ATOM 2158 O O . LEU A 1 277 ? -12.245 -35.733 1.964 1.00 20.23 277 LEU A O 1
ATOM 2163 N N . ALA A 1 278 ? -12.518 -36.949 3.745 1.00 23.70 278 ALA A N 1
ATOM 2164 C CA . ALA A 1 278 ? -11.192 -36.614 4.271 1.00 24.35 278 ALA A CA 1
ATOM 2165 C C . ALA A 1 278 ? -10.075 -37.083 3.342 1.00 23.88 278 ALA A C 1
ATOM 2166 O O . ALA A 1 278 ? -9.100 -36.351 3.106 1.00 25.53 278 ALA A O 1
ATOM 2168 N N . ARG A 1 279 ? -10.177 -38.319 2.839 1.00 24.65 279 ARG A N 1
ATOM 2169 C CA . ARG A 1 279 ? -9.176 -38.811 1.907 1.00 28.04 279 ARG A CA 1
ATOM 2170 C C . ARG A 1 279 ? -9.257 -38.068 0.585 1.00 23.40 279 ARG A C 1
ATOM 2171 O O . ARG A 1 279 ? -8.236 -37.858 -0.069 1.00 25.87 279 ARG A O 1
ATOM 2179 N N . GLU A 1 280 ? -10.449 -37.657 0.167 1.00 26.84 280 GLU A N 1
ATOM 2180 C CA . GLU A 1 280 ? -10.539 -36.867 -1.063 1.00 25.43 280 GLU A CA 1
ATOM 2181 C C . GLU A 1 280 ? -9.823 -35.532 -0.914 1.00 27.90 280 GLU A C 1
ATOM 2182 O O . GLU A 1 280 ? -9.115 -35.084 -1.824 1.00 23.31 280 GLU A O 1
ATOM 2188 N N . ALA A 1 281 ? -9.990 -34.880 0.235 1.00 23.49 281 ALA A N 1
ATOM 2189 C CA . ALA A 1 281 ? -9.290 -33.625 0.468 1.00 23.26 281 ALA A CA 1
ATOM 2190 C C . ALA A 1 281 ? -7.789 -33.855 0.627 1.00 27.33 281 ALA A C 1
ATOM 2191 O O . ALA A 1 281 ? -6.972 -33.110 0.073 1.00 27.04 281 ALA A O 1
ATOM 2193 N N . GLY A 1 282 ? -7.406 -34.878 1.394 1.00 26.66 282 GLY A N 1
ATOM 2194 C CA . GLY A 1 282 ? -5.999 -35.207 1.562 1.00 29.10 282 GLY A CA 1
ATOM 2195 C C . GLY A 1 282 ? -5.297 -35.532 0.257 1.00 22.38 282 GLY A C 1
ATOM 2196 O O . GLY A 1 282 ? -4.353 -34.836 -0.126 1.00 26.80 282 GLY A O 1
ATOM 2197 N N . PHE A 1 283 ? -5.744 -36.580 -0.442 1.00 24.09 283 PHE A N 1
ATOM 2198 C CA . PHE A 1 283 ? -5.064 -36.979 -1.673 1.00 26.21 283 PHE A CA 1
ATOM 2199 C C . PHE A 1 283 ? -4.984 -35.825 -2.655 1.00 26.16 283 PHE A C 1
ATOM 2200 O O . PHE A 1 283 ? -3.929 -35.564 -3.241 1.00 24.94 283 PHE A O 1
ATOM 2208 N N . THR A 1 284 ? -6.099 -35.139 -2.873 1.00 27.31 284 THR A N 1
ATOM 2209 C CA . THR A 1 284 ? -6.120 -34.190 -3.970 1.00 27.75 284 THR A CA 1
ATOM 2210 C C . THR A 1 284 ? -5.229 -32.992 -3.670 1.00 27.94 284 THR A C 1
ATOM 2211 O O . THR A 1 284 ? -4.491 -32.539 -4.547 1.00 26.64 284 THR A O 1
ATOM 2215 N N . THR A 1 285 ? -5.225 -32.500 -2.426 1.00 26.53 285 THR A N 1
ATOM 2216 C CA . THR A 1 285 ? -4.349 -31.370 -2.137 1.00 25.92 285 THR A CA 1
ATOM 2217 C C . THR A 1 285 ? -2.876 -31.784 -2.190 1.00 26.82 285 THR A C 1
ATOM 2218 O O . THR A 1 285 ? -2.030 -31.020 -2.674 1.00 29.77 285 THR A O 1
ATOM 2222 N N . GLY A 1 286 ? -2.543 -32.985 -1.713 1.00 31.07 286 GLY A N 1
ATOM 2223 C CA . GLY A 1 286 ? -1.155 -33.437 -1.793 1.00 24.87 286 GLY A CA 1
ATOM 2224 C C . GLY A 1 286 ? -0.698 -33.644 -3.228 1.00 30.16 286 GLY A C 1
ATOM 2225 O O . GLY A 1 286 ? 0.406 -33.241 -3.606 1.00 27.40 286 GLY A O 1
ATOM 2226 N N . PHE A 1 287 ? -1.552 -34.260 -4.052 1.00 26.00 287 PHE A N 1
ATOM 2227 C CA . PHE A 1 287 ? -1.193 -34.514 -5.445 1.00 27.15 287 PHE A CA 1
ATOM 2228 C C . PHE A 1 287 ? -1.018 -33.216 -6.213 1.00 32.15 287 PHE A C 1
ATOM 2229 O O . PHE A 1 287 ? -0.052 -33.058 -6.969 1.00 32.01 287 PHE A O 1
ATOM 2237 N N . TYR A 1 288 ? -1.974 -32.286 -6.061 1.00 27.79 288 TYR A N 1
ATOM 2238 C CA . TYR A 1 288 ? -1.894 -31.011 -6.773 1.00 32.05 288 TYR A CA 1
ATOM 2239 C C . TYR A 1 288 ? -0.695 -30.201 -6.312 1.00 34.47 288 TYR A C 1
ATOM 2240 O O . TYR A 1 288 ? -0.048 -29.531 -7.123 1.00 30.75 288 TYR A O 1
ATOM 2249 N N . HIS A 1 289 ? -0.392 -30.234 -5.009 1.00 30.78 289 HIS A N 1
ATOM 2250 C CA . HIS A 1 289 ? 0.754 -29.480 -4.513 1.00 30.87 289 HIS A CA 1
ATOM 2251 C C . HIS A 1 289 ? 2.062 -30.058 -5.049 1.00 33.05 289 HIS A C 1
ATOM 2252 O O . HIS A 1 289 ? 2.951 -29.311 -5.475 1.00 32.30 289 HIS A O 1
ATOM 2259 N N . GLY A 1 290 ? 2.187 -31.381 -5.055 1.00 33.71 290 GLY A N 1
ATOM 2260 C CA . GLY A 1 290 ? 3.337 -32.029 -5.672 1.00 28.38 290 GLY A CA 1
ATOM 2261 C C . GLY A 1 290 ? 4.673 -31.619 -5.090 1.00 32.45 290 GLY A C 1
ATOM 2262 O O . GLY A 1 290 ? 5.634 -31.406 -5.843 1.00 31.37 290 GLY A O 1
ATOM 2263 N N . ALA A 1 291 ? 4.768 -31.522 -3.764 1.00 28.20 291 ALA A N 1
ATOM 2264 C CA . ALA A 1 291 ? 6.032 -31.194 -3.095 1.00 30.06 291 ALA A CA 1
ATOM 2265 C C . ALA A 1 291 ? 7.013 -32.382 -3.026 1.00 28.55 291 ALA A C 1
ATOM 2266 O O . ALA A 1 291 ? 8.246 -32.172 -2.926 1.00 36.17 291 ALA A O 1
#

Foldseek 3Di:
DPVPDPDDVVVVVVVVVLLVLLLVQLVLLLVLVVVLCVVQVVLADDVPDDVVVSSVLSSLLCQLQVVDGSVLCNLLSLLLVLLSSLLCCLQPVDDDLVSLVVSLVQCLCLLLPDDHDPPDSSSNSSNVSSVVLVVQFQEPPLSVVLSVLSNLLSVLSSVQSVQLVDPDHDALVVNLVSLSVVVQLSSLSSSCRRVHHPLCVVCVVVLSVLSSLLSSLLLLLLLLLCVVVCVVSSGDGSCVNPNPVVSVVVSVVSLVVSVVSLVVVCVSVVSSSSSSNSSSVVSSCVSVVD

CATH classification: 1.10.600.10

Radius of gyration: 19.31 Å; Cα contacts (8 Å, |Δi|>4): 306; chains: 1; bounding box: 50×46×54 Å